Protein AF-A0A7Y2XBK1-F1 (afdb_monomer_lite)

Foldseek 3Di:
DVVLVVVLVVLLVVLLCLLQPVLVVCVVVVPPCSLVRNLLSLLLSLLSSLVSDPQSLVSLVVSLVVSLVSNCVRPVPPDPVSNVLSVCLSNLSSVLCNVPPLDLVSLLVSLLVSLLSVLVSVVVVVCVVCPCNVQVVQQVVQVVVCVVPVVSRPCRHSVNVSVVSSVVSSVSSSVSSNVSSVVVVVVVVVVVVVVVVVVVD

Secondary structure (DSSP, 8-state):
-HHHHHHHHHHHHHHHHIIIIIHHHHHHTT-TTHHHHHHHHHHHHHHHHHHH-SSHHHHHHHHHHHHHHHHHHH-TTS-HHHHHHHHHHHHHHHHHHHHS-S-HHHHHHHHHHHHHHHHHHHHHHHHHHHTHHHHHHHHHHHHHHHHH-GGGTTTS-HHHHHHHHHHHHHHHHHHHHHHHHHHHHHHHHHHHHHHHHHT--

Sequence (201 aa):
MQRNSKIISRLTALWALSEAGLGGIMHALQSPFTGLFVGGFAILLVTLIAYFSDNRWETIIRSLLIVMIIKLAVSPHSPPTAYLAVTFQAIMAGAIYSKLRINMWSTMLLGVVTLVESAIQKLLVLWLIYGNSIWKAIDQFGDYITAKMSFMAGLVSSLVLISVYLWIYAIIGIVLGFLIYDMILYLEYNKGNVQYQIKAI

Structure (mmCIF, N/CA/C/O backbone):
data_AF-A0A7Y2XBK1-F1
#
_entry.id   AF-A0A7Y2XBK1-F1
#
loop_
_atom_site.group_PDB
_atom_site.id
_atom_site.type_symbol
_atom_site.label_atom_id
_atom_site.label_alt_id
_atom_site.label_comp_id
_atom_site.label_asym_id
_atom_site.label_entity_id
_atom_site.label_seq_id
_atom_site.pdbx_PDB_ins_code
_atom_site.Cartn_x
_atom_site.Cartn_y
_atom_site.Cartn_z
_atom_site.occupancy
_atom_site.B_iso_or_equiv
_atom_site.auth_seq_id
_atom_site.auth_comp_id
_atom_site.auth_asym_id
_atom_site.auth_atom_id
_atom_site.pdbx_PDB_model_num
ATOM 1 N N . MET A 1 1 ? -19.624 -1.286 22.087 1.00 56.81 1 MET A N 1
ATOM 2 C CA . MET A 1 1 ? -18.359 -0.514 22.061 1.00 56.81 1 MET A CA 1
ATOM 3 C C . MET A 1 1 ? -17.122 -1.344 22.438 1.00 56.81 1 MET A C 1
ATOM 5 O O . MET A 1 1 ? -16.240 -1.469 21.599 1.00 56.81 1 MET A O 1
ATOM 9 N N . GLN A 1 2 ? -17.043 -1.996 23.612 1.00 62.28 2 GLN A N 1
ATOM 10 C CA . GLN A 1 2 ? -15.823 -2.735 24.026 1.00 62.28 2 GLN A CA 1
ATOM 11 C C . GLN A 1 2 ? -15.403 -3.898 23.096 1.00 62.28 2 GLN A C 1
ATOM 13 O O . GLN A 1 2 ? -14.210 -4.115 22.887 1.00 62.28 2 GLN A O 1
ATOM 18 N N . ARG A 1 3 ? -16.358 -4.634 22.502 1.00 74.19 3 ARG A N 1
ATOM 19 C CA . ARG A 1 3 ? -16.061 -5.753 21.582 1.00 74.19 3 ARG A CA 1
ATOM 20 C C . ARG A 1 3 ? -15.345 -5.291 20.307 1.00 74.19 3 ARG A C 1
ATOM 22 O O . ARG A 1 3 ? -14.356 -5.903 19.923 1.00 74.19 3 ARG A O 1
ATOM 29 N N . ASN A 1 4 ? -15.812 -4.204 19.691 1.00 85.88 4 ASN A N 1
ATOM 30 C CA . ASN A 1 4 ? -15.217 -3.669 18.463 1.00 85.88 4 ASN A CA 1
ATOM 31 C C . ASN A 1 4 ? -13.807 -3.129 18.724 1.00 85.88 4 ASN A C 1
ATOM 33 O O . ASN A 1 4 ? -12.904 -3.416 17.950 1.00 85.88 4 ASN A O 1
ATOM 37 N N . SER A 1 5 ? -13.589 -2.459 19.861 1.00 87.25 5 SER A N 1
ATOM 38 C CA . SER A 1 5 ? -12.257 -1.990 20.269 1.00 87.25 5 SER A CA 1
ATOM 39 C C . SER A 1 5 ? -11.241 -3.138 20.402 1.00 87.25 5 SER A C 1
ATOM 41 O O . SER A 1 5 ? -10.136 -3.057 19.865 1.00 87.25 5 SER A O 1
ATOM 43 N N . LYS A 1 6 ? -11.635 -4.268 21.015 1.00 91.62 6 LYS A N 1
ATOM 44 C CA . LYS A 1 6 ? -10.784 -5.473 21.080 1.00 91.62 6 LYS A CA 1
ATOM 45 C C . LYS A 1 6 ? -10.482 -6.058 19.695 1.00 91.62 6 LYS A C 1
ATOM 47 O O . LYS A 1 6 ? -9.356 -6.489 19.461 1.00 91.62 6 LYS A O 1
ATOM 52 N N . ILE A 1 7 ? -11.465 -6.090 18.791 1.00 93.19 7 ILE A N 1
ATOM 53 C CA . ILE A 1 7 ? -11.275 -6.583 17.415 1.00 93.19 7 ILE A CA 1
ATOM 54 C C . ILE A 1 7 ? -10.300 -5.680 16.659 1.00 93.19 7 ILE A C 1
ATOM 56 O O . ILE A 1 7 ? -9.335 -6.187 16.097 1.00 93.19 7 ILE A O 1
ATOM 60 N N . ILE A 1 8 ? -10.502 -4.360 16.709 1.00 94.88 8 ILE A N 1
ATOM 61 C CA . ILE A 1 8 ? -9.618 -3.374 16.076 1.00 94.88 8 ILE A CA 1
ATOM 62 C C . ILE A 1 8 ? -8.186 -3.562 16.569 1.00 94.88 8 ILE A C 1
ATOM 64 O O . ILE A 1 8 ? -7.297 -3.743 15.753 1.00 94.88 8 ILE A O 1
ATOM 68 N N . SER A 1 9 ? -7.963 -3.630 17.885 1.00 95.00 9 SER A N 1
ATOM 69 C CA . SER A 1 9 ? -6.617 -3.816 18.440 1.00 95.00 9 SER A CA 1
ATOM 70 C C . SER A 1 9 ? -5.938 -5.104 17.950 1.00 95.00 9 SER A C 1
ATOM 72 O O . SER A 1 9 ? -4.750 -5.080 17.631 1.00 95.00 9 SER A O 1
ATOM 74 N N . ARG A 1 10 ? -6.680 -6.214 17.833 1.00 96.25 10 ARG A N 1
ATOM 75 C CA . ARG A 1 10 ? -6.154 -7.475 17.282 1.00 96.25 10 ARG A CA 1
ATOM 76 C C . ARG A 1 10 ? -5.822 -7.360 15.797 1.00 96.25 10 ARG A C 1
ATOM 78 O O . ARG A 1 10 ? -4.786 -7.861 15.379 1.00 96.25 10 ARG A O 1
ATOM 85 N N . LEU A 1 11 ? -6.667 -6.691 15.015 1.00 96.94 11 LEU A N 1
ATOM 86 C CA . LEU A 1 11 ? -6.411 -6.443 13.595 1.00 96.94 11 LEU A CA 1
ATOM 87 C C . LEU A 1 11 ? -5.201 -5.523 13.393 1.00 96.94 11 LEU A C 1
ATOM 89 O O . LEU A 1 11 ? -4.366 -5.811 12.546 1.00 96.94 11 LEU A O 1
ATOM 93 N N . THR A 1 12 ? -5.052 -4.474 14.206 1.00 97.06 12 THR A N 1
ATOM 94 C CA . THR A 1 12 ? -3.866 -3.607 14.207 1.00 97.06 12 THR A CA 1
ATOM 95 C C . THR A 1 12 ? -2.602 -4.400 14.536 1.00 97.06 12 THR A C 1
ATOM 97 O O . THR A 1 12 ? -1.586 -4.227 13.872 1.00 97.06 12 THR A O 1
ATOM 100 N N . ALA A 1 13 ? -2.653 -5.297 15.527 1.00 95.94 13 ALA A N 1
ATOM 101 C CA . ALA A 1 13 ? -1.518 -6.151 15.871 1.00 95.94 13 ALA A CA 1
ATOM 102 C C . ALA A 1 13 ? -1.171 -7.136 14.742 1.00 95.94 13 ALA A C 1
ATOM 104 O O . ALA A 1 13 ? 0.002 -7.309 14.424 1.00 95.94 13 ALA A O 1
ATOM 105 N N . LEU A 1 14 ? -2.179 -7.739 14.100 1.00 96.31 14 LEU A N 1
ATOM 106 C CA . LEU A 1 14 ? -1.982 -8.592 12.925 1.00 96.31 14 LEU A CA 1
ATOM 107 C C . LEU A 1 14 ? -1.382 -7.813 11.754 1.00 96.31 14 LEU A C 1
ATOM 109 O O . LEU A 1 14 ? -0.518 -8.341 11.062 1.00 96.31 14 LEU A O 1
ATOM 113 N N . TRP A 1 15 ? -1.791 -6.559 11.564 1.00 96.88 15 TRP A N 1
ATOM 114 C CA . TRP A 1 15 ? -1.243 -5.700 10.517 1.00 96.88 15 TRP A CA 1
ATOM 115 C C . TRP A 1 15 ? 0.205 -5.317 10.804 1.00 96.88 15 TRP A C 1
ATOM 117 O O . TRP A 1 15 ? 1.062 -5.419 9.932 1.00 96.88 15 TRP A O 1
ATOM 127 N N . ALA A 1 16 ? 0.521 -4.979 12.050 1.00 95.06 16 ALA A N 1
ATOM 128 C CA . ALA A 1 16 ? 1.897 -4.749 12.462 1.00 95.06 16 ALA A CA 1
ATOM 129 C C . ALA A 1 16 ? 2.775 -5.996 12.262 1.00 95.06 16 ALA A C 1
ATOM 131 O O . ALA A 1 16 ? 3.896 -5.894 11.763 1.00 95.06 16 ALA A O 1
ATOM 132 N N . LEU A 1 17 ? 2.248 -7.179 12.590 1.00 93.56 17 LEU A N 1
ATOM 133 C CA . LEU A 1 17 ? 2.933 -8.451 12.377 1.00 93.56 17 LEU A CA 1
ATOM 134 C C . LEU A 1 17 ? 3.118 -8.767 10.887 1.00 93.56 17 LEU A C 1
ATOM 136 O O . LEU A 1 17 ? 4.188 -9.237 10.510 1.00 93.56 17 LEU A O 1
ATOM 140 N N . SER A 1 18 ? 2.130 -8.506 10.026 1.00 92.44 18 SER A N 1
ATOM 141 C CA . SER A 1 18 ? 2.299 -8.695 8.580 1.00 92.44 18 SER A CA 1
ATOM 142 C C . SER A 1 18 ? 3.343 -7.729 8.018 1.00 92.44 18 SER A C 1
ATOM 144 O O . SER A 1 18 ? 4.190 -8.123 7.223 1.00 92.44 18 SER A O 1
ATOM 146 N N . GLU A 1 19 ? 3.348 -6.481 8.477 1.00 91.69 19 GLU A N 1
ATOM 147 C CA . GLU A 1 19 ? 4.278 -5.463 7.990 1.00 91.69 19 GLU A CA 1
ATOM 148 C C . GLU A 1 19 ? 5.726 -5.670 8.428 1.00 91.69 19 GLU A C 1
ATOM 150 O O . GLU A 1 19 ? 6.643 -5.405 7.647 1.00 91.69 19 GLU A O 1
ATOM 155 N N . ALA A 1 20 ? 5.940 -6.105 9.668 1.00 89.12 20 ALA A N 1
ATOM 156 C CA . ALA A 1 20 ? 7.274 -6.345 10.209 1.00 89.12 20 ALA A CA 1
ATOM 157 C C . ALA A 1 20 ? 7.756 -7.777 9.922 1.00 89.12 20 ALA A C 1
ATOM 159 O O . ALA A 1 20 ? 8.887 -7.984 9.492 1.00 89.12 20 ALA A O 1
ATOM 160 N N . GLY A 1 21 ? 6.884 -8.767 10.121 1.00 85.56 21 GLY A N 1
ATOM 161 C CA . GLY A 1 21 ? 7.185 -10.190 9.973 1.00 85.56 21 GLY A CA 1
ATOM 162 C C . GLY A 1 21 ? 7.189 -10.646 8.518 1.00 85.56 21 GLY A C 1
ATOM 163 O O . GLY A 1 21 ? 8.243 -11.017 8.005 1.00 85.56 21 GLY A O 1
ATOM 164 N N . LEU A 1 22 ? 6.039 -10.600 7.828 1.00 83.50 22 LEU A N 1
ATOM 165 C CA . LEU A 1 22 ? 5.979 -11.021 6.416 1.00 83.50 22 LEU A CA 1
ATOM 166 C C . LEU A 1 22 ? 6.861 -10.123 5.546 1.00 83.50 22 LEU A C 1
ATOM 168 O O . LEU A 1 22 ? 7.582 -10.632 4.694 1.00 83.50 22 LEU A O 1
ATOM 172 N N . GLY A 1 23 ? 6.868 -8.812 5.802 1.00 80.81 23 GLY A N 1
ATOM 173 C CA . GLY A 1 23 ? 7.781 -7.879 5.139 1.00 80.81 23 GLY A CA 1
ATOM 174 C C . GLY A 1 23 ? 9.255 -8.252 5.322 1.00 80.81 23 GLY A C 1
ATOM 175 O O . GLY A 1 23 ? 9.988 -8.330 4.336 1.00 80.81 23 GLY A O 1
ATOM 176 N N . GLY A 1 24 ? 9.675 -8.553 6.555 1.00 79.25 24 GLY A N 1
ATOM 177 C CA . GLY A 1 24 ? 11.043 -8.975 6.860 1.00 79.25 24 GLY A CA 1
ATOM 178 C C . GLY A 1 24 ? 11.430 -10.301 6.202 1.00 79.25 24 GLY A C 1
ATOM 179 O O . GLY A 1 24 ? 12.498 -10.394 5.601 1.00 79.25 24 GLY A O 1
ATOM 180 N N . ILE A 1 25 ? 10.548 -11.307 6.241 1.00 83.75 25 ILE A N 1
ATOM 181 C CA . ILE A 1 25 ? 10.779 -12.612 5.597 1.00 83.75 25 ILE A CA 1
ATOM 182 C C . ILE A 1 25 ? 10.909 -12.446 4.084 1.00 83.75 25 ILE A C 1
ATOM 184 O O . ILE A 1 25 ? 11.839 -12.965 3.475 1.00 83.75 25 ILE A O 1
ATOM 188 N N . MET A 1 26 ? 10.000 -11.695 3.466 1.00 82.00 26 MET A N 1
ATOM 189 C CA . MET A 1 26 ? 10.001 -11.491 2.021 1.00 82.00 26 MET A CA 1
ATOM 190 C C . MET A 1 26 ? 11.229 -10.701 1.550 1.00 82.00 26 MET A C 1
ATOM 192 O O . MET A 1 26 ? 11.782 -11.006 0.492 1.00 82.00 26 MET A O 1
ATOM 196 N N . HIS A 1 27 ? 11.697 -9.750 2.364 1.00 76.38 27 HIS A N 1
ATOM 197 C CA . HIS A 1 27 ? 12.957 -9.048 2.136 1.00 76.38 27 HIS A CA 1
ATOM 198 C C . HIS A 1 27 ? 14.168 -9.983 2.275 1.00 76.38 27 HIS A C 1
ATOM 200 O O . HIS A 1 27 ? 15.058 -9.958 1.429 1.00 76.38 27 HIS A O 1
ATOM 206 N N . ALA A 1 28 ? 14.187 -10.852 3.291 1.00 80.19 28 ALA A N 1
ATOM 207 C CA . ALA A 1 28 ? 15.246 -11.845 3.477 1.00 80.19 28 ALA A CA 1
ATOM 208 C C . ALA A 1 28 ? 15.308 -12.862 2.322 1.00 80.19 28 ALA A C 1
ATOM 210 O O . ALA A 1 28 ? 16.393 -13.236 1.889 1.00 80.19 28 ALA A O 1
ATOM 211 N N . LEU A 1 29 ? 14.151 -13.258 1.782 1.00 83.44 29 LEU A N 1
ATOM 212 C CA . LEU A 1 29 ? 14.037 -14.137 0.613 1.00 83.44 29 LEU A CA 1
ATOM 213 C C . LEU A 1 29 ? 14.261 -13.415 -0.727 1.00 83.44 29 LEU A C 1
ATOM 215 O O . LEU A 1 29 ? 14.185 -14.056 -1.772 1.00 83.44 29 LEU A O 1
ATOM 219 N N . GLN A 1 30 ? 14.493 -12.096 -0.714 1.00 78.56 30 GLN A N 1
ATOM 220 C CA . GLN A 1 30 ? 14.644 -11.252 -1.908 1.00 78.56 30 GLN A CA 1
ATOM 221 C C . GLN A 1 30 ? 13.500 -11.434 -2.922 1.00 78.56 30 GLN A C 1
ATOM 223 O O . GLN A 1 30 ? 13.692 -11.380 -4.137 1.00 78.56 30 GLN A O 1
ATOM 228 N N . SER A 1 31 ? 12.281 -11.667 -2.425 1.00 78.94 31 SER A N 1
ATOM 229 C CA . SER A 1 31 ? 11.163 -12.017 -3.294 1.00 78.94 31 SER A CA 1
ATOM 230 C C . SER A 1 31 ? 10.661 -10.793 -4.071 1.00 78.94 31 SER A C 1
ATOM 232 O O . SER A 1 31 ? 10.264 -9.786 -3.464 1.00 78.94 31 SER A O 1
ATOM 234 N N . PRO A 1 32 ? 10.553 -10.870 -5.411 1.00 71.69 32 PRO A N 1
ATOM 235 C CA . PRO A 1 32 ? 10.042 -9.765 -6.221 1.00 71.69 32 PRO A CA 1
ATOM 236 C C . PRO A 1 32 ? 8.560 -9.469 -5.934 1.00 71.69 32 PRO A C 1
ATOM 238 O O . PRO A 1 32 ? 8.072 -8.378 -6.237 1.00 71.69 32 PRO A O 1
ATOM 241 N N . PHE A 1 33 ? 7.840 -10.388 -5.284 1.00 77.62 33 PHE A N 1
ATOM 242 C CA . PHE A 1 33 ? 6.412 -10.265 -4.981 1.00 77.62 33 PHE A CA 1
ATOM 243 C C . PHE A 1 33 ? 6.111 -9.653 -3.607 1.00 77.62 33 PHE A C 1
ATOM 245 O O . PHE A 1 33 ? 4.946 -9.554 -3.233 1.00 77.62 33 PHE A O 1
ATOM 252 N N . THR A 1 34 ? 7.129 -9.185 -2.874 1.00 82.69 34 THR A N 1
ATOM 253 C CA . THR A 1 34 ? 6.982 -8.626 -1.515 1.00 82.69 34 THR A CA 1
ATOM 254 C C . THR A 1 34 ? 5.857 -7.593 -1.408 1.00 82.69 34 THR A C 1
ATOM 256 O O . THR A 1 34 ? 4.973 -7.732 -0.569 1.00 82.69 34 THR A O 1
ATOM 259 N N . GLY A 1 35 ? 5.835 -6.599 -2.304 1.00 79.38 35 GLY A N 1
ATOM 260 C CA . GLY A 1 35 ? 4.811 -5.547 -2.292 1.00 79.38 35 GLY A CA 1
ATOM 261 C C . GLY A 1 35 ? 3.385 -6.052 -2.539 1.00 79.38 35 GLY A C 1
ATOM 262 O O . GLY A 1 35 ? 2.439 -5.482 -2.009 1.00 79.38 35 GLY A O 1
ATOM 263 N N . LEU A 1 36 ? 3.226 -7.152 -3.282 1.00 87.00 36 LEU A N 1
ATOM 264 C CA . LEU A 1 36 ? 1.917 -7.731 -3.586 1.00 87.00 36 LEU A CA 1
ATOM 265 C C . LEU A 1 36 ? 1.349 -8.461 -2.365 1.00 87.00 36 LEU A C 1
ATOM 267 O O . LEU A 1 36 ? 0.199 -8.2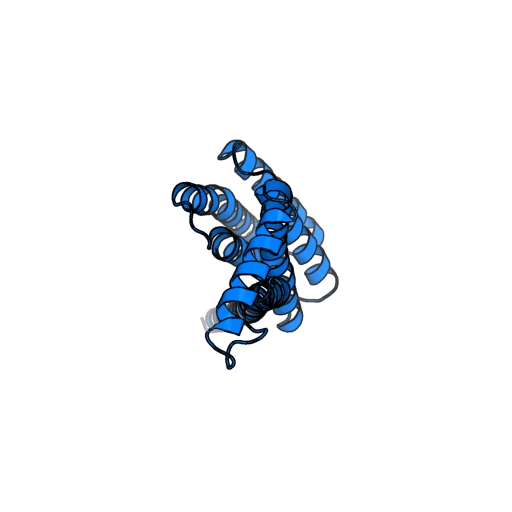41 -2.002 1.00 87.00 36 LEU A O 1
ATOM 271 N N . PHE A 1 37 ? 2.170 -9.268 -1.689 1.00 88.50 37 PHE A N 1
ATOM 272 C CA . PHE A 1 37 ? 1.747 -9.969 -0.476 1.00 88.50 37 PHE A CA 1
ATOM 273 C C . PHE A 1 37 ? 1.540 -9.006 0.691 1.00 88.50 37 PHE A C 1
ATOM 275 O O . PHE A 1 37 ? 0.455 -8.964 1.263 1.00 88.50 37 PHE A O 1
ATOM 282 N N . VAL A 1 38 ? 2.557 -8.209 1.024 1.00 90.00 38 VAL A N 1
ATOM 283 C CA . VAL A 1 38 ? 2.502 -7.293 2.172 1.00 90.00 38 VAL A CA 1
ATOM 284 C C . VAL A 1 38 ? 1.405 -6.247 1.960 1.00 90.00 38 VAL A C 1
ATOM 286 O O . VAL A 1 38 ? 0.553 -6.074 2.827 1.00 90.00 38 VAL A O 1
ATOM 289 N N . GLY A 1 39 ? 1.338 -5.649 0.764 1.00 90.50 39 GLY A N 1
ATOM 290 C CA . GLY A 1 39 ? 0.275 -4.709 0.414 1.00 90.50 39 GLY A CA 1
ATOM 291 C C . GLY A 1 39 ? -1.112 -5.348 0.381 1.00 90.50 39 GLY A C 1
ATOM 292 O O . GLY A 1 39 ? -2.055 -4.768 0.908 1.00 90.50 39 GLY A O 1
ATOM 293 N N . GLY A 1 40 ? -1.245 -6.568 -0.147 1.00 93.12 40 GLY A N 1
ATOM 294 C CA . GLY A 1 40 ? -2.497 -7.330 -0.126 1.00 93.12 40 GLY A CA 1
ATOM 295 C C . GLY A 1 40 ? -3.048 -7.531 1.288 1.00 93.12 40 GLY A C 1
ATOM 296 O O . GLY A 1 40 ? -4.212 -7.223 1.558 1.00 93.12 40 GLY A O 1
ATOM 297 N N . PHE A 1 41 ? -2.195 -7.985 2.213 1.00 94.12 41 PHE A N 1
ATOM 298 C CA . PHE A 1 41 ? -2.563 -8.137 3.623 1.00 94.12 41 PHE A CA 1
ATOM 299 C C . PHE A 1 41 ? -2.899 -6.796 4.282 1.00 94.12 41 PHE A C 1
ATOM 301 O O . PHE A 1 41 ? -3.868 -6.724 5.041 1.00 94.12 41 PHE A O 1
ATOM 308 N N . ALA A 1 42 ? -2.157 -5.732 3.970 1.00 95.19 42 ALA A N 1
ATOM 309 C CA . ALA A 1 42 ? -2.441 -4.398 4.485 1.00 95.19 42 ALA A CA 1
ATOM 310 C C . ALA A 1 42 ? -3.832 -3.905 4.057 1.00 95.19 42 ALA A C 1
ATOM 312 O O . ALA A 1 42 ? -4.609 -3.468 4.906 1.00 95.19 42 ALA A O 1
ATOM 313 N N . ILE A 1 43 ? -4.198 -4.043 2.776 1.00 96.50 43 ILE A N 1
ATOM 314 C CA . ILE A 1 43 ? -5.525 -3.645 2.272 1.00 96.50 43 ILE A CA 1
ATOM 315 C C . ILE A 1 43 ? -6.625 -4.407 3.022 1.00 96.50 43 ILE A C 1
ATOM 317 O O . ILE A 1 43 ? -7.577 -3.789 3.505 1.00 96.50 43 ILE A O 1
ATOM 321 N N . LEU A 1 44 ? -6.487 -5.729 3.175 1.00 97.12 44 LEU A N 1
ATOM 322 C CA . LEU A 1 44 ? -7.453 -6.562 3.899 1.00 97.12 44 LEU A CA 1
ATOM 323 C C . LEU A 1 44 ? -7.628 -6.087 5.349 1.00 97.12 44 LEU A C 1
ATOM 325 O O . LEU A 1 44 ? -8.750 -5.850 5.803 1.00 97.12 44 LEU A O 1
ATOM 329 N N . LEU A 1 45 ? -6.524 -5.933 6.080 1.00 97.50 45 LEU A N 1
ATOM 330 C CA . LEU A 1 45 ? -6.553 -5.610 7.505 1.00 97.50 45 LEU A CA 1
ATOM 331 C C . LEU A 1 45 ? -7.058 -4.191 7.758 1.00 97.50 45 LEU A C 1
ATOM 333 O O . LEU A 1 45 ? -7.885 -3.993 8.648 1.00 97.50 45 LEU A O 1
ATOM 337 N N . VAL A 1 46 ? -6.644 -3.216 6.948 1.00 97.19 46 VAL A N 1
ATOM 338 C CA . VAL A 1 46 ? -7.128 -1.836 7.068 1.00 97.19 46 VAL A CA 1
ATOM 339 C C . VAL A 1 46 ? -8.615 -1.742 6.710 1.00 97.19 46 VAL A C 1
ATOM 341 O O . VAL A 1 46 ? -9.357 -1.026 7.384 1.00 97.19 46 VAL A O 1
ATOM 344 N N . THR A 1 47 ? -9.090 -2.518 5.731 1.00 97.31 47 THR A N 1
ATOM 345 C CA . THR A 1 47 ? -10.527 -2.605 5.408 1.00 97.31 47 THR A CA 1
ATOM 346 C C . THR A 1 47 ? -11.328 -3.190 6.570 1.00 97.31 47 THR A C 1
ATOM 348 O O . THR A 1 47 ? -12.375 -2.653 6.933 1.00 97.31 47 THR A O 1
ATOM 351 N N . LEU A 1 48 ? -10.828 -4.250 7.214 1.00 96.38 48 LEU A N 1
ATOM 352 C CA . LEU A 1 48 ? -11.469 -4.832 8.396 1.00 96.38 48 LEU A CA 1
ATOM 353 C C . LEU A 1 48 ? -11.470 -3.860 9.585 1.00 96.38 48 LEU A C 1
ATOM 355 O O . LEU A 1 48 ? -12.483 -3.737 10.274 1.00 96.38 48 LEU A O 1
ATOM 359 N N . ILE A 1 49 ? -10.376 -3.126 9.808 1.00 96.38 49 ILE A N 1
ATOM 360 C CA . ILE A 1 49 ? -10.312 -2.068 10.827 1.00 96.38 49 ILE A CA 1
ATOM 361 C C . ILE A 1 49 ? -11.375 -1.003 10.541 1.00 96.38 49 ILE A C 1
ATOM 363 O O . ILE A 1 49 ? -12.143 -0.656 11.439 1.00 96.38 49 ILE A O 1
ATOM 367 N N . ALA A 1 50 ? -11.478 -0.538 9.291 1.00 95.94 50 ALA A N 1
ATOM 368 C CA . ALA A 1 50 ? -12.495 0.424 8.874 1.00 95.94 50 ALA A CA 1
ATOM 369 C C . ALA A 1 50 ? -13.919 -0.110 9.101 1.00 95.94 50 ALA A C 1
ATOM 371 O O . ALA A 1 50 ? -14.789 0.625 9.568 1.00 95.94 50 ALA A O 1
ATOM 372 N N . TYR A 1 51 ? -14.154 -1.392 8.815 1.00 94.81 51 TYR A N 1
ATOM 373 C CA . TYR A 1 51 ? -15.455 -2.041 8.963 1.00 94.81 51 TYR A CA 1
ATOM 374 C C . TYR A 1 51 ? -15.931 -2.129 10.421 1.00 94.81 51 TYR A C 1
ATOM 376 O O . TYR A 1 51 ? -17.119 -1.957 10.689 1.00 94.81 51 TYR A O 1
ATOM 384 N N . PHE A 1 52 ? -15.029 -2.364 11.378 1.00 93.25 52 PHE A N 1
ATOM 385 C CA . PHE A 1 52 ? -15.380 -2.418 12.805 1.00 93.25 52 PHE A CA 1
ATOM 386 C C . PHE A 1 52 ? -15.330 -1.059 13.520 1.00 93.25 52 PHE A C 1
ATOM 388 O O . PHE A 1 52 ? -15.656 -0.994 14.709 1.00 93.25 52 PHE A O 1
ATOM 395 N N . SER A 1 53 ? -14.922 0.005 12.827 1.00 92.31 53 SER A N 1
ATOM 396 C CA . SER A 1 53 ? -14.751 1.343 13.399 1.00 92.31 53 SER A CA 1
ATOM 397 C C . SER A 1 53 ? -15.994 2.224 13.278 1.00 92.31 53 SER A C 1
ATOM 399 O O . SER A 1 53 ? -16.681 2.206 12.258 1.00 92.31 53 SER A O 1
ATOM 401 N N . ASP A 1 54 ? -16.229 3.050 14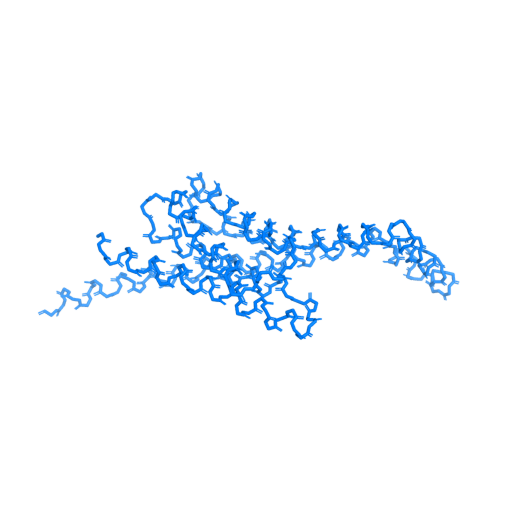.300 1.00 87.50 54 ASP A N 1
ATOM 402 C CA . ASP A 1 54 ? -17.253 4.101 14.256 1.00 87.50 54 ASP A CA 1
ATOM 403 C C . ASP A 1 54 ? -16.738 5.310 13.446 1.00 87.50 54 ASP A C 1
ATOM 405 O O . ASP A 1 54 ? -17.371 5.745 12.484 1.00 87.50 54 ASP A O 1
ATOM 409 N N . ASN A 1 55 ? -15.532 5.801 13.773 1.00 92.56 55 ASN A N 1
ATOM 410 C CA . ASN A 1 55 ? -14.806 6.814 13.000 1.00 92.56 55 ASN A CA 1
ATOM 411 C C . ASN A 1 55 ? -13.630 6.175 12.246 1.00 92.56 55 ASN A C 1
ATOM 413 O O . ASN A 1 55 ? -12.576 5.891 12.825 1.00 92.56 55 ASN A O 1
ATOM 417 N N . ARG A 1 56 ? -13.813 5.958 10.939 1.00 93.44 56 ARG A N 1
ATOM 418 C CA . ARG A 1 56 ? -12.858 5.238 10.078 1.00 93.44 56 ARG A CA 1
ATOM 419 C C . ARG A 1 56 ? -11.512 5.936 9.970 1.00 93.44 56 ARG A C 1
ATOM 421 O O . ARG A 1 56 ? -10.484 5.281 10.104 1.00 93.44 56 ARG A O 1
ATOM 428 N N . TRP A 1 57 ? -11.516 7.251 9.758 1.00 95.19 57 TRP A N 1
ATOM 429 C CA . TRP A 1 57 ? -10.285 8.021 9.590 1.00 95.19 57 TRP A CA 1
ATOM 430 C C . TRP A 1 57 ? -9.422 7.946 10.849 1.00 95.19 57 TRP A C 1
ATOM 432 O O . TRP A 1 57 ? -8.286 7.482 10.802 1.00 95.19 57 TRP A O 1
ATOM 442 N N . GLU A 1 58 ? -9.991 8.328 11.991 1.00 95.06 58 GLU A N 1
ATOM 443 C CA . GLU A 1 58 ? -9.276 8.352 13.267 1.00 95.06 58 GLU A CA 1
ATOM 444 C C . GLU A 1 58 ? -8.752 6.962 13.653 1.00 95.06 58 GLU A C 1
ATOM 446 O O . GLU A 1 58 ? -7.593 6.809 14.040 1.00 95.06 58 GLU A O 1
ATOM 451 N N . THR A 1 59 ? -9.579 5.926 13.482 1.00 96.38 59 THR A N 1
ATOM 452 C CA . THR A 1 59 ? -9.216 4.553 13.853 1.00 96.38 59 THR A CA 1
ATOM 453 C C . THR A 1 59 ? -8.100 3.991 12.970 1.00 96.38 59 THR A C 1
ATOM 455 O O . THR A 1 59 ? -7.186 3.334 13.481 1.00 96.38 59 THR A O 1
ATOM 458 N N . ILE A 1 60 ? -8.142 4.253 11.658 1.00 97.19 60 ILE A N 1
ATOM 459 C CA . ILE A 1 60 ? -7.093 3.819 10.727 1.00 97.19 60 ILE A CA 1
ATOM 460 C C . ILE A 1 60 ? -5.782 4.545 11.031 1.00 97.19 60 ILE A C 1
ATOM 462 O O . ILE A 1 60 ? -4.754 3.885 11.154 1.00 97.19 60 ILE A O 1
ATOM 466 N N . ILE A 1 61 ? -5.805 5.867 11.227 1.00 97.25 61 ILE A N 1
ATOM 467 C CA . ILE A 1 61 ? -4.594 6.642 11.541 1.00 97.25 61 ILE A CA 1
ATOM 468 C C . ILE A 1 61 ? -3.991 6.209 12.880 1.00 97.25 61 ILE A C 1
ATOM 470 O O . ILE A 1 61 ? -2.782 6.005 12.978 1.00 97.25 61 ILE A O 1
ATOM 474 N N . ARG A 1 62 ? -4.816 5.971 13.905 1.00 96.94 62 ARG A N 1
ATOM 475 C CA . ARG A 1 62 ? -4.334 5.433 15.183 1.00 96.94 62 ARG A CA 1
ATOM 476 C C . ARG A 1 62 ? -3.696 4.052 15.017 1.00 96.94 62 ARG A C 1
ATOM 478 O O . ARG A 1 62 ? -2.666 3.778 15.628 1.00 96.94 62 ARG A O 1
ATOM 485 N N . SER A 1 63 ? -4.290 3.196 14.187 1.00 97.69 63 SER A N 1
ATOM 486 C CA . SER A 1 63 ? -3.736 1.875 13.876 1.00 97.69 63 SER A CA 1
ATOM 487 C C . SER A 1 63 ? -2.414 1.979 13.121 1.00 97.69 63 SER A C 1
ATOM 489 O O . SER A 1 63 ? -1.465 1.285 13.475 1.00 97.69 63 SER A O 1
ATOM 491 N N . LEU A 1 64 ? -2.327 2.886 12.143 1.00 97.81 64 LEU A N 1
ATOM 492 C CA . LEU A 1 64 ? -1.108 3.175 11.393 1.00 97.81 64 LEU A CA 1
ATOM 493 C C . LEU A 1 64 ? 0.031 3.582 12.328 1.00 97.81 64 LEU A C 1
ATOM 495 O O . LEU A 1 64 ? 1.126 3.049 12.199 1.00 97.81 64 LEU A O 1
ATOM 499 N N . LEU A 1 65 ? -0.213 4.484 13.283 1.00 97.00 65 LEU A N 1
ATOM 500 C CA . LEU A 1 65 ? 0.820 4.911 14.232 1.00 97.00 65 LEU A CA 1
ATOM 501 C C . LEU A 1 65 ? 1.389 3.726 15.021 1.00 97.00 65 LEU A C 1
ATOM 503 O O . LEU A 1 65 ? 2.604 3.591 15.137 1.00 97.00 65 LEU A O 1
ATOM 507 N N . ILE A 1 66 ? 0.521 2.837 15.511 1.00 96.75 66 ILE A N 1
ATOM 508 C CA . ILE A 1 66 ? 0.946 1.627 16.230 1.00 96.75 66 ILE A CA 1
ATOM 509 C C . ILE A 1 66 ? 1.758 0.710 15.306 1.00 96.75 66 ILE A C 1
ATOM 511 O O . ILE A 1 66 ? 2.833 0.250 15.688 1.00 96.75 66 ILE A O 1
ATOM 515 N N . VAL A 1 67 ? 1.276 0.472 14.085 1.00 96.62 67 VAL A N 1
ATOM 516 C CA . VAL A 1 67 ? 1.958 -0.365 13.084 1.00 96.62 67 VAL A CA 1
ATOM 517 C C . VAL A 1 67 ? 3.333 0.196 12.736 1.00 96.62 67 VAL A C 1
ATOM 519 O O . VAL A 1 67 ? 4.300 -0.558 12.700 1.00 96.62 67 VAL A O 1
ATOM 522 N N . MET A 1 68 ? 3.451 1.510 12.557 1.00 95.44 68 MET A N 1
ATOM 523 C CA . MET A 1 68 ? 4.714 2.189 12.267 1.00 95.44 68 MET A CA 1
ATOM 524 C C . MET A 1 68 ? 5.703 2.082 13.428 1.00 95.44 68 MET A C 1
ATOM 526 O O . MET A 1 68 ? 6.868 1.767 13.196 1.00 95.44 68 MET A O 1
ATOM 530 N N . ILE A 1 69 ? 5.246 2.276 14.670 1.00 94.81 69 ILE A N 1
ATOM 531 C CA . ILE A 1 69 ? 6.084 2.103 15.868 1.00 94.81 69 ILE A CA 1
ATOM 532 C C . ILE A 1 69 ? 6.617 0.670 15.939 1.00 94.81 69 ILE A C 1
ATOM 534 O O . ILE A 1 69 ? 7.813 0.469 16.136 1.00 94.81 69 ILE A O 1
ATOM 538 N N . ILE A 1 70 ? 5.756 -0.330 15.734 1.00 93.50 70 ILE A N 1
ATOM 539 C CA . ILE A 1 70 ? 6.168 -1.739 15.765 1.00 93.50 70 ILE A CA 1
ATOM 540 C C . ILE A 1 70 ? 7.124 -2.052 14.609 1.00 93.50 70 ILE A C 1
ATOM 542 O O . ILE A 1 70 ? 8.144 -2.698 14.828 1.00 93.50 70 ILE A O 1
ATOM 546 N N . LYS A 1 71 ? 6.846 -1.571 13.392 1.00 91.19 71 LYS A N 1
ATOM 547 C CA . LYS A 1 71 ? 7.705 -1.788 12.217 1.00 91.19 71 LYS A CA 1
ATOM 548 C C . LYS A 1 71 ? 9.102 -1.204 12.433 1.00 91.19 71 LYS A C 1
ATOM 550 O O . LYS A 1 71 ? 10.085 -1.886 12.143 1.00 91.19 71 LYS A O 1
ATOM 555 N N . LEU A 1 72 ? 9.184 -0.001 13.007 1.00 90.50 72 LEU A N 1
ATOM 556 C CA . LEU A 1 72 ? 10.446 0.634 13.399 1.00 90.50 72 LEU A CA 1
ATOM 557 C C . LEU A 1 72 ? 11.170 -0.152 14.498 1.00 90.50 72 LEU A C 1
ATOM 559 O O . LEU A 1 72 ? 12.377 -0.342 14.404 1.00 90.50 72 LEU A O 1
ATOM 563 N N . ALA A 1 73 ? 10.451 -0.627 15.517 1.00 90.88 73 ALA A N 1
ATOM 564 C CA . ALA A 1 73 ? 11.046 -1.360 16.633 1.00 90.88 73 ALA A CA 1
ATOM 565 C C . ALA A 1 73 ? 11.573 -2.747 16.224 1.00 90.88 73 ALA A C 1
ATOM 567 O O . ALA A 1 73 ? 12.628 -3.168 16.686 1.00 90.88 73 ALA A O 1
ATOM 568 N N . VAL A 1 74 ? 10.841 -3.457 15.363 1.00 88.56 74 VAL A N 1
ATOM 569 C CA . VAL A 1 74 ? 11.163 -4.834 14.954 1.00 88.56 74 VAL A CA 1
ATOM 570 C C . VAL A 1 74 ? 12.120 -4.869 13.762 1.00 88.56 74 VAL A C 1
ATOM 572 O O . VAL A 1 74 ? 12.929 -5.785 13.648 1.00 88.56 74 VAL A O 1
ATOM 575 N N . SER A 1 75 ? 12.043 -3.888 12.860 1.00 82.19 75 SER A N 1
ATOM 576 C CA . SER A 1 75 ? 12.786 -3.893 11.593 1.00 82.19 75 SER A CA 1
ATOM 577 C C . SER A 1 75 ? 13.289 -2.496 11.191 1.00 82.19 75 SER A C 1
ATOM 579 O O . SER A 1 75 ? 12.952 -2.005 10.108 1.00 82.19 75 SER A O 1
ATOM 581 N N . PRO A 1 76 ? 14.130 -1.844 12.018 1.00 81.19 76 PRO A N 1
ATOM 582 C CA . PRO A 1 76 ? 14.590 -0.472 11.776 1.00 81.19 76 PRO A CA 1
ATOM 583 C C . PRO A 1 76 ? 15.351 -0.321 10.451 1.00 81.19 76 PRO A C 1
ATOM 585 O O . PRO A 1 76 ? 15.310 0.737 9.833 1.00 81.19 76 PRO A O 1
ATOM 588 N N . HIS A 1 77 ? 15.987 -1.394 9.977 1.00 81.12 77 HIS A N 1
ATOM 589 C CA . HIS A 1 77 ? 16.734 -1.431 8.717 1.00 81.12 77 HIS A CA 1
ATOM 590 C C . HIS A 1 77 ? 15.859 -1.614 7.466 1.00 81.12 77 HIS A C 1
ATOM 592 O O . HIS A 1 77 ? 16.394 -1.744 6.366 1.00 81.12 77 HIS A O 1
ATOM 598 N N . SER A 1 78 ? 14.528 -1.654 7.609 1.00 81.12 78 SER A N 1
ATOM 599 C CA . SER A 1 78 ? 13.620 -1.737 6.463 1.00 81.12 78 SER A CA 1
ATOM 600 C C . SER A 1 78 ? 13.822 -0.551 5.508 1.00 81.12 78 SER A C 1
ATOM 602 O O . SER A 1 78 ? 14.038 0.572 5.971 1.00 81.12 78 SER A O 1
ATOM 604 N N . PRO A 1 79 ? 13.700 -0.754 4.182 1.00 83.38 79 PRO A N 1
ATOM 605 C CA . PRO A 1 79 ? 13.838 0.325 3.212 1.00 83.38 79 PRO A CA 1
ATOM 606 C C . PRO A 1 79 ? 12.883 1.494 3.511 1.00 83.38 79 PRO A C 1
ATOM 608 O O . PRO A 1 79 ? 11.714 1.249 3.828 1.00 83.38 79 PRO A O 1
ATOM 611 N N . PRO A 1 80 ? 13.307 2.761 3.339 1.00 86.50 80 PRO A N 1
ATOM 612 C CA . PRO A 1 80 ? 12.436 3.923 3.538 1.00 86.50 80 PRO A CA 1
ATOM 613 C C . PRO A 1 80 ? 11.138 3.865 2.719 1.00 86.50 80 PRO A C 1
ATOM 615 O O . PRO A 1 80 ? 10.075 4.259 3.195 1.00 86.50 80 PRO A O 1
ATOM 618 N N . THR A 1 81 ? 11.199 3.301 1.511 1.00 88.44 81 THR A N 1
ATOM 619 C CA . THR A 1 81 ? 10.034 3.093 0.638 1.00 88.44 81 THR A CA 1
ATOM 620 C C . THR A 1 81 ? 8.976 2.187 1.266 1.00 88.44 81 THR A C 1
ATOM 622 O O . THR A 1 81 ? 7.787 2.419 1.070 1.00 88.44 81 THR A O 1
ATOM 625 N N . ALA A 1 82 ? 9.370 1.219 2.102 1.00 87.50 82 ALA A N 1
ATOM 626 C CA . ALA A 1 82 ? 8.429 0.351 2.802 1.00 87.50 82 ALA A CA 1
ATOM 627 C C . ALA A 1 82 ? 7.595 1.127 3.834 1.00 87.50 82 ALA A C 1
ATOM 629 O O . ALA A 1 82 ? 6.404 0.875 3.974 1.00 87.50 82 ALA A O 1
ATOM 630 N N . TYR A 1 83 ? 8.188 2.097 4.533 1.00 91.44 83 TYR A N 1
ATOM 631 C CA . TYR A 1 83 ? 7.457 2.964 5.465 1.00 91.44 83 TYR A CA 1
ATOM 632 C C . TYR A 1 83 ? 6.488 3.900 4.736 1.00 91.44 83 TYR A C 1
ATOM 634 O O . TYR A 1 83 ? 5.357 4.105 5.188 1.00 91.44 83 TYR A O 1
ATOM 642 N N . LEU A 1 84 ? 6.913 4.431 3.584 1.00 92.50 84 LEU A N 1
ATOM 643 C CA . LEU A 1 84 ? 6.063 5.255 2.727 1.00 92.50 84 LEU A CA 1
ATOM 644 C C . LEU A 1 84 ? 4.873 4.461 2.182 1.00 92.50 84 LEU A C 1
ATOM 646 O O . LEU A 1 84 ? 3.750 4.951 2.265 1.00 92.50 84 LEU A O 1
ATOM 650 N N . ALA A 1 85 ? 5.091 3.227 1.721 1.00 92.69 85 ALA A N 1
ATOM 651 C CA . ALA A 1 85 ? 4.028 2.372 1.193 1.00 92.69 85 ALA A CA 1
ATOM 652 C C . ALA A 1 85 ? 2.925 2.108 2.234 1.00 92.69 85 ALA A C 1
ATOM 654 O O . ALA A 1 85 ? 1.746 2.312 1.954 1.00 92.69 85 ALA A O 1
ATOM 655 N N . VAL A 1 86 ? 3.293 1.725 3.463 1.00 94.56 86 VAL A N 1
ATOM 656 C CA . VAL A 1 86 ? 2.324 1.446 4.546 1.00 94.56 86 VAL A CA 1
ATOM 657 C C . VAL A 1 86 ? 1.537 2.694 4.930 1.00 94.56 86 VAL A C 1
ATOM 659 O O . VAL A 1 86 ? 0.321 2.653 5.132 1.00 94.56 86 VAL A O 1
ATOM 662 N N . THR A 1 87 ? 2.233 3.827 4.996 1.00 95.88 87 THR A N 1
ATOM 663 C CA . THR A 1 87 ? 1.619 5.124 5.284 1.00 95.88 87 THR A CA 1
ATOM 664 C C . THR A 1 87 ? 0.631 5.505 4.184 1.00 95.88 87 THR A C 1
ATOM 666 O O . THR A 1 87 ? -0.505 5.875 4.480 1.00 95.88 87 THR A O 1
ATOM 669 N N . PHE A 1 88 ? 1.020 5.346 2.918 1.00 96.25 88 PHE A N 1
ATOM 670 C CA . PHE A 1 88 ? 0.165 5.611 1.767 1.00 96.25 88 PHE A CA 1
ATOM 671 C C . PHE A 1 88 ? -1.077 4.712 1.765 1.00 96.25 88 PHE A C 1
ATOM 673 O O . PHE A 1 88 ? -2.192 5.214 1.639 1.00 96.25 88 PHE A O 1
ATOM 680 N N . GLN A 1 89 ? -0.913 3.407 1.998 1.00 96.12 89 GLN A N 1
ATOM 681 C CA . GLN A 1 89 ? -2.018 2.447 2.095 1.00 96.12 89 GLN A CA 1
ATOM 682 C C . GLN A 1 89 ? -3.056 2.863 3.140 1.00 96.12 89 GLN A C 1
ATOM 684 O O . GLN A 1 89 ? -4.255 2.884 2.860 1.00 96.12 89 GLN A O 1
ATOM 689 N N . ALA A 1 90 ? -2.598 3.244 4.330 1.00 97.19 90 ALA A N 1
ATOM 690 C CA . ALA A 1 90 ? -3.468 3.644 5.425 1.00 97.19 90 ALA A CA 1
ATOM 691 C C . ALA A 1 90 ? -4.169 4.982 5.169 1.00 97.19 90 ALA A C 1
ATOM 693 O O . ALA A 1 90 ? -5.370 5.105 5.408 1.00 97.19 90 ALA A O 1
ATOM 694 N N . ILE A 1 91 ? -3.441 5.978 4.655 1.00 97.62 91 ILE A N 1
ATOM 695 C CA . ILE A 1 91 ? -4.006 7.291 4.323 1.00 97.62 91 ILE A CA 1
ATO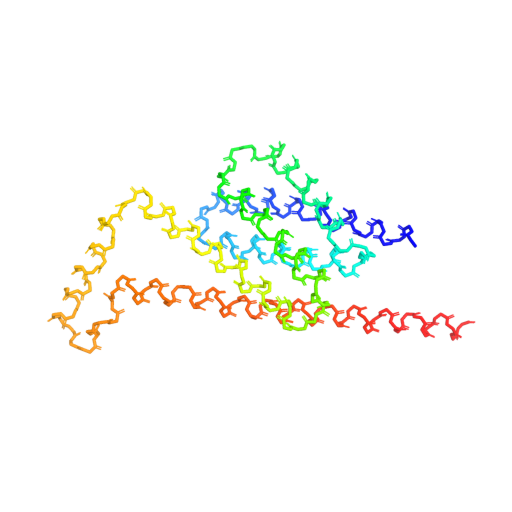M 696 C C . ILE A 1 91 ? -5.048 7.149 3.216 1.00 97.62 91 ILE A C 1
ATOM 698 O O . ILE A 1 91 ? -6.149 7.686 3.345 1.00 97.62 91 ILE A O 1
ATOM 702 N N . MET A 1 92 ? -4.743 6.393 2.158 1.00 97.56 92 MET A N 1
ATOM 703 C CA . MET A 1 92 ? -5.680 6.169 1.061 1.00 97.56 92 MET A CA 1
ATOM 704 C C . MET A 1 92 ? -6.914 5.403 1.524 1.00 97.56 92 MET A C 1
ATOM 706 O O . MET A 1 92 ? -8.025 5.802 1.183 1.00 97.56 92 MET A O 1
ATOM 710 N N . ALA A 1 93 ? -6.759 4.371 2.354 1.00 97.00 93 ALA A N 1
ATOM 711 C CA . ALA A 1 93 ? -7.896 3.663 2.933 1.00 97.00 93 ALA A CA 1
ATOM 712 C C . ALA A 1 93 ? -8.747 4.576 3.822 1.00 97.00 93 ALA A C 1
ATOM 714 O O . ALA A 1 93 ? -9.971 4.581 3.711 1.00 97.00 93 ALA A O 1
ATOM 715 N N . GLY A 1 94 ? -8.113 5.393 4.666 1.00 96.19 94 GLY A N 1
ATOM 716 C CA . GLY A 1 94 ? -8.799 6.389 5.483 1.00 96.19 94 GLY A CA 1
ATOM 717 C C . GLY A 1 94 ? -9.577 7.384 4.626 1.00 96.19 94 GLY A C 1
ATOM 718 O O . GLY A 1 94 ? -10.754 7.630 4.888 1.00 96.19 94 GLY A O 1
ATOM 719 N N . ALA A 1 95 ? -8.959 7.929 3.579 1.00 96.50 95 ALA A N 1
ATOM 720 C CA . ALA A 1 95 ? -9.564 8.913 2.683 1.00 96.50 95 ALA A CA 1
ATOM 721 C C . ALA A 1 95 ? -10.723 8.318 1.875 1.00 96.50 95 ALA A C 1
ATOM 723 O O . ALA A 1 95 ? -11.801 8.912 1.804 1.00 96.50 95 ALA A O 1
ATOM 724 N N . ILE A 1 96 ? -10.512 7.133 1.299 1.00 96.75 96 ILE A N 1
ATOM 725 C CA . ILE A 1 96 ? -11.517 6.413 0.523 1.00 96.75 96 ILE A CA 1
ATOM 726 C C . ILE A 1 96 ? -12.673 6.023 1.437 1.00 96.75 96 ILE A C 1
ATOM 728 O O . ILE A 1 96 ? -13.792 6.419 1.147 1.00 96.75 96 ILE A O 1
ATOM 732 N N . TYR A 1 97 ? -12.439 5.340 2.561 1.00 95.69 97 TYR A N 1
ATOM 733 C CA . TYR A 1 97 ? -13.531 4.814 3.385 1.00 95.69 97 TYR A CA 1
ATOM 734 C C . TYR A 1 97 ? -14.265 5.856 4.229 1.00 95.69 97 TYR A C 1
ATOM 736 O O . TYR A 1 97 ? -15.423 5.648 4.608 1.00 95.69 97 TYR A O 1
ATOM 744 N N . SER A 1 98 ? -13.626 6.982 4.547 1.00 91.81 98 SER A N 1
ATOM 745 C CA . SER A 1 98 ? -14.311 8.096 5.213 1.00 91.81 98 SER A CA 1
ATOM 746 C C . SER A 1 98 ? -15.318 8.783 4.287 1.00 91.81 98 SER A C 1
ATOM 748 O O . SER A 1 98 ? -16.418 9.098 4.738 1.00 91.81 98 SER A O 1
ATOM 750 N N . LYS A 1 99 ? -14.982 8.966 3.001 1.00 92.12 99 LYS A N 1
ATOM 751 C CA . LYS A 1 99 ? -15.847 9.635 2.012 1.00 92.12 99 LYS A CA 1
ATOM 752 C C . LYS A 1 99 ? -16.794 8.670 1.300 1.00 92.12 99 LYS A C 1
ATOM 754 O O . LYS A 1 99 ? -17.983 8.940 1.159 1.00 92.12 99 LYS A O 1
ATOM 759 N N . LEU A 1 100 ? -16.260 7.544 0.849 1.00 85.69 100 LEU A N 1
ATOM 760 C CA . LEU A 1 100 ? -16.964 6.475 0.159 1.00 85.69 100 LEU A CA 1
ATOM 761 C C . LEU A 1 100 ? -17.186 5.359 1.175 1.00 85.69 100 LEU A C 1
ATOM 763 O O . LEU A 1 100 ? -16.241 4.841 1.754 1.00 85.69 100 LEU A O 1
ATOM 767 N N . ARG A 1 101 ? -18.436 4.975 1.441 1.00 90.25 101 ARG A N 1
ATOM 768 C CA . ARG A 1 101 ? -18.712 3.831 2.328 1.00 90.25 101 ARG A CA 1
ATOM 769 C C . ARG A 1 101 ? -17.968 2.578 1.832 1.00 90.25 101 ARG A C 1
ATOM 771 O O . ARG A 1 101 ? -17.574 2.494 0.666 1.00 90.25 101 ARG A O 1
ATOM 778 N N . ILE A 1 102 ? -17.799 1.591 2.710 1.00 92.81 102 ILE A N 1
ATOM 779 C CA . ILE A 1 102 ? -17.220 0.298 2.327 1.00 92.81 102 ILE A CA 1
ATOM 780 C C . ILE A 1 102 ? -18.187 -0.369 1.344 1.00 92.81 102 ILE A C 1
ATOM 782 O O . ILE A 1 102 ? -19.282 -0.778 1.718 1.00 92.81 102 ILE A O 1
ATOM 786 N N . ASN A 1 103 ? -17.801 -0.402 0.075 1.00 94.69 103 ASN A N 1
ATOM 787 C CA . ASN A 1 103 ? -18.539 -1.012 -1.019 1.00 94.69 103 ASN A CA 1
ATOM 788 C C . ASN A 1 103 ? -17.539 -1.684 -1.977 1.00 94.69 103 ASN A C 1
ATOM 790 O O . ASN A 1 103 ? -16.321 -1.534 -1.833 1.00 94.69 103 ASN A O 1
ATOM 794 N N . MET A 1 104 ? -18.050 -2.437 -2.950 1.00 94.81 104 MET A N 1
ATOM 795 C CA . MET A 1 104 ? -17.226 -3.145 -3.936 1.00 94.81 104 MET A CA 1
ATOM 796 C C . MET A 1 104 ? -16.282 -2.198 -4.691 1.00 94.81 104 MET A C 1
ATOM 798 O O . MET A 1 104 ? -15.094 -2.464 -4.831 1.00 94.81 104 MET A O 1
ATOM 802 N N . TRP A 1 105 ? -16.781 -1.041 -5.126 1.00 96.38 105 TRP A N 1
ATOM 803 C CA . TRP A 1 105 ? -15.988 -0.097 -5.914 1.00 96.38 105 TRP A CA 1
ATOM 804 C C . TRP A 1 105 ? -14.895 0.601 -5.097 1.00 96.38 105 TRP A C 1
ATOM 806 O O . TRP A 1 105 ? -13.799 0.815 -5.602 1.00 96.38 105 TRP A O 1
ATOM 816 N N . SER A 1 106 ? -15.156 0.938 -3.833 1.00 96.62 106 SER A N 1
ATOM 817 C CA . SER A 1 106 ? -14.199 1.612 -2.951 1.00 96.62 106 SER A CA 1
ATOM 818 C C . SER A 1 106 ? -13.087 0.670 -2.496 1.00 96.62 106 SER A C 1
ATOM 820 O O . SER A 1 106 ? -11.931 1.078 -2.428 1.00 96.62 106 SER A O 1
ATOM 822 N N . THR A 1 107 ? -13.408 -0.603 -2.255 1.00 96.88 107 THR A N 1
ATOM 823 C CA . THR A 1 107 ? -12.426 -1.664 -1.967 1.00 96.88 107 THR A CA 1
ATOM 824 C C . THR A 1 107 ? -11.564 -2.000 -3.184 1.00 96.88 107 THR A C 1
ATOM 826 O O . THR A 1 107 ? -10.343 -2.060 -3.053 1.00 96.88 107 THR A O 1
ATOM 829 N N . MET A 1 108 ? -12.154 -2.121 -4.378 1.00 97.69 108 MET A N 1
ATOM 830 C CA . MET A 1 108 ? -11.404 -2.254 -5.636 1.00 97.69 108 MET A CA 1
ATOM 831 C C . MET A 1 108 ? -10.500 -1.051 -5.900 1.00 97.69 108 MET A C 1
ATOM 833 O O . MET A 1 108 ? -9.325 -1.229 -6.213 1.00 97.69 108 MET A O 1
ATOM 837 N N . LEU A 1 109 ? -11.017 0.170 -5.735 1.00 97.56 109 LEU A N 1
ATOM 838 C CA . LEU A 1 109 ? -10.238 1.395 -5.910 1.00 97.56 109 LEU A CA 1
ATOM 839 C C . LEU A 1 109 ? -9.043 1.428 -4.957 1.00 97.56 109 LEU A C 1
ATOM 841 O O . LEU A 1 109 ? -7.931 1.725 -5.387 1.00 97.56 109 LEU A O 1
ATOM 845 N N . LEU A 1 110 ? -9.256 1.091 -3.680 1.00 97.75 110 LEU A N 1
ATOM 846 C CA . LEU A 1 110 ? -8.171 0.999 -2.711 1.00 97.75 110 LEU A CA 1
ATOM 847 C C . LEU A 1 110 ? -7.125 -0.031 -3.153 1.00 97.75 110 LEU A C 1
ATOM 849 O O . LEU A 1 110 ? -5.934 0.276 -3.137 1.00 97.75 110 LEU A O 1
ATOM 853 N N . GLY A 1 111 ? -7.558 -1.219 -3.585 1.00 97.12 111 GLY A N 1
ATOM 854 C CA . GLY A 1 111 ? -6.665 -2.273 -4.062 1.00 97.12 111 GLY A CA 1
ATOM 855 C C . GLY A 1 111 ? -5.822 -1.846 -5.262 1.00 97.12 111 GLY A C 1
ATOM 856 O O . GLY A 1 111 ? -4.606 -2.021 -5.253 1.00 97.12 111 GLY A O 1
ATOM 857 N N . VAL A 1 112 ? -6.439 -1.216 -6.264 1.00 97.56 112 VAL A N 1
ATOM 858 C CA . VAL A 1 112 ? -5.731 -0.680 -7.436 1.00 97.56 112 VAL A CA 1
ATOM 859 C C . VAL A 1 112 ? -4.719 0.378 -7.021 1.00 97.56 112 VAL A C 1
ATOM 861 O O . VAL A 1 112 ? -3.545 0.260 -7.353 1.00 97.56 112 VAL A O 1
ATOM 864 N N . VAL A 1 113 ? -5.153 1.400 -6.280 1.00 96.81 113 VAL A N 1
ATOM 865 C CA . VAL A 1 113 ? -4.299 2.544 -5.940 1.00 96.81 113 VAL A CA 1
ATOM 866 C C . VAL A 1 113 ? -3.079 2.105 -5.134 1.00 96.81 113 VAL A C 1
ATOM 868 O O . VAL A 1 113 ? -1.970 2.548 -5.408 1.00 96.81 113 VAL A O 1
ATOM 871 N N . THR A 1 114 ? -3.262 1.206 -4.173 1.00 95.25 114 THR A N 1
ATOM 872 C CA . THR A 1 114 ? -2.174 0.742 -3.302 1.00 95.25 114 THR A CA 1
ATOM 873 C C . THR A 1 114 ? -1.199 -0.200 -4.003 1.00 95.25 114 THR A C 1
ATOM 875 O O . THR A 1 114 ? 0.011 -0.072 -3.819 1.00 95.25 114 THR A O 1
ATOM 878 N N . LEU A 1 115 ? -1.686 -1.126 -4.835 1.00 95.25 115 LEU A N 1
ATOM 879 C CA . LEU A 1 115 ? -0.806 -2.027 -5.579 1.00 95.25 115 LEU A CA 1
ATOM 880 C C . LEU A 1 115 ? -0.064 -1.317 -6.712 1.00 95.25 115 LEU A C 1
ATOM 882 O O . LEU A 1 115 ? 1.125 -1.573 -6.913 1.00 95.25 115 LEU A O 1
ATOM 886 N N . VAL A 1 116 ? -0.735 -0.411 -7.424 1.00 95.94 116 VAL A N 1
ATOM 887 C CA . VAL A 1 116 ? -0.099 0.413 -8.458 1.00 95.94 116 VAL A CA 1
ATOM 888 C C . VAL A 1 116 ? 0.942 1.339 -7.835 1.00 95.94 116 VAL A C 1
ATOM 890 O O . VAL A 1 116 ? 2.029 1.465 -8.387 1.00 95.94 116 VAL A O 1
ATOM 893 N N . GLU A 1 117 ? 0.676 1.927 -6.667 1.00 94.88 117 GLU A N 1
ATOM 894 C CA . GLU A 1 117 ? 1.674 2.737 -5.962 1.00 94.88 117 GLU A CA 1
ATOM 895 C C . GLU A 1 117 ? 2.923 1.919 -5.605 1.00 94.88 117 GLU A C 1
ATOM 897 O O . GLU A 1 117 ? 4.033 2.337 -5.936 1.00 94.88 117 GLU A O 1
ATOM 902 N N . SER A 1 118 ? 2.763 0.703 -5.073 1.00 91.56 118 SER A N 1
ATOM 903 C CA . SER A 1 118 ? 3.899 -0.186 -4.791 1.00 91.56 118 SER A CA 1
ATOM 904 C C . SER A 1 118 ? 4.687 -0.552 -6.059 1.00 91.56 118 SER A C 1
ATOM 906 O O . SER A 1 118 ? 5.920 -0.630 -6.045 1.00 91.56 118 SER A O 1
ATOM 908 N N . ALA A 1 119 ? 3.990 -0.751 -7.180 1.00 92.75 119 ALA A N 1
ATOM 909 C CA . ALA A 1 119 ? 4.613 -1.003 -8.474 1.00 92.75 119 ALA A CA 1
ATOM 910 C C . ALA A 1 119 ? 5.413 0.216 -8.965 1.00 92.75 119 ALA A C 1
ATOM 912 O O . ALA A 1 119 ? 6.562 0.064 -9.383 1.00 92.75 119 ALA A O 1
ATOM 913 N N . ILE A 1 120 ? 4.841 1.418 -8.847 1.00 93.44 120 ILE A N 1
ATOM 914 C CA . ILE A 1 120 ? 5.489 2.686 -9.195 1.00 93.44 120 ILE A CA 1
ATOM 915 C C . ILE A 1 120 ? 6.723 2.919 -8.325 1.00 93.44 120 ILE A C 1
ATOM 917 O O . ILE A 1 120 ? 7.773 3.249 -8.866 1.00 93.44 120 ILE A O 1
ATOM 921 N N . GLN A 1 121 ? 6.654 2.691 -7.010 1.00 92.25 121 GLN A N 1
ATOM 922 C CA . GLN A 1 121 ? 7.812 2.843 -6.125 1.00 92.25 121 GLN A CA 1
ATOM 923 C C . GLN A 1 121 ? 9.009 2.005 -6.594 1.00 92.25 121 GLN A C 1
ATOM 925 O O . GLN A 1 121 ? 10.133 2.500 -6.620 1.00 92.25 121 GLN A O 1
ATOM 930 N N . LYS A 1 122 ? 8.787 0.754 -7.016 1.00 89.06 122 LYS A N 1
ATOM 931 C CA . LYS A 1 122 ? 9.859 -0.104 -7.550 1.00 89.06 122 LYS A CA 1
ATOM 932 C C . LYS A 1 122 ? 10.459 0.451 -8.841 1.00 89.06 122 LYS A C 1
ATOM 934 O O . LYS A 1 122 ? 11.677 0.435 -8.994 1.00 89.06 122 LYS A O 1
ATOM 939 N N . LEU A 1 123 ? 9.622 0.960 -9.747 1.00 91.56 123 LEU A N 1
ATOM 940 C CA . LEU A 1 123 ? 10.081 1.599 -10.984 1.00 91.56 123 LEU A CA 1
ATOM 941 C C . LEU A 1 123 ? 10.872 2.881 -10.697 1.00 91.56 123 LEU A C 1
ATOM 943 O O . LEU A 1 123 ? 11.894 3.121 -11.333 1.00 91.56 123 LEU A O 1
ATOM 947 N N . LEU A 1 124 ? 10.440 3.671 -9.711 1.00 91.56 124 LEU A N 1
ATOM 948 C CA . LEU A 1 124 ? 11.149 4.870 -9.269 1.00 91.56 124 LEU A CA 1
ATOM 949 C C . LEU A 1 124 ? 12.504 4.529 -8.655 1.00 91.56 124 LEU A C 1
ATOM 951 O O . LEU A 1 124 ? 13.485 5.188 -8.975 1.00 91.56 124 LEU A O 1
ATOM 955 N N . VAL A 1 125 ? 12.588 3.485 -7.824 1.00 89.88 125 VAL A N 1
ATOM 956 C CA . VAL A 1 125 ? 13.868 3.006 -7.277 1.00 89.88 125 VAL A CA 1
ATOM 957 C C . VAL A 1 125 ? 14.788 2.530 -8.402 1.00 89.88 125 VAL A C 1
ATOM 959 O O . VAL A 1 125 ? 15.962 2.892 -8.419 1.00 89.88 125 VAL A O 1
ATOM 962 N N . LEU A 1 126 ? 14.264 1.781 -9.378 1.00 90.00 126 LEU A N 1
ATOM 963 C CA . LEU A 1 126 ? 15.036 1.334 -10.538 1.00 90.00 126 LEU A CA 1
ATOM 964 C C . LEU A 1 126 ? 15.576 2.522 -11.347 1.00 90.00 126 LEU A C 1
ATOM 966 O O . LEU A 1 126 ? 16.757 2.555 -11.688 1.00 90.00 126 LEU A O 1
ATOM 970 N N . TRP A 1 127 ? 14.727 3.513 -11.620 1.00 91.25 127 TRP A N 1
ATOM 971 C CA . TRP A 1 127 ? 15.129 4.721 -12.332 1.00 91.25 127 TRP A CA 1
ATOM 972 C C . TRP A 1 127 ? 16.113 5.573 -11.526 1.00 91.25 127 TRP A C 1
ATOM 974 O O . TRP A 1 127 ? 17.048 6.115 -12.099 1.00 91.25 127 TRP A O 1
ATOM 984 N N . LEU A 1 128 ? 15.968 5.652 -10.203 1.00 91.62 128 LEU A N 1
ATOM 985 C CA . LEU A 1 128 ? 16.896 6.389 -9.346 1.00 91.62 128 LEU A CA 1
ATOM 986 C C . LEU A 1 128 ? 18.294 5.751 -9.337 1.00 91.62 128 LEU A C 1
ATOM 988 O O . LEU A 1 128 ? 19.288 6.470 -9.348 1.00 91.62 128 LEU A O 1
ATOM 992 N N . ILE A 1 129 ? 18.373 4.415 -9.334 1.00 91.06 129 ILE A N 1
ATOM 993 C CA . ILE A 1 129 ? 19.645 3.676 -9.287 1.00 91.06 129 ILE A CA 1
ATOM 994 C C . ILE A 1 129 ? 20.332 3.650 -10.658 1.00 91.06 129 ILE A C 1
ATOM 996 O O . ILE A 1 129 ? 21.525 3.926 -10.753 1.00 91.06 129 ILE A O 1
ATOM 1000 N N . TYR A 1 130 ? 19.600 3.305 -11.721 1.00 90.62 130 TYR A N 1
ATOM 1001 C CA . TYR A 1 130 ? 20.180 3.070 -13.050 1.00 90.62 130 TYR A CA 1
ATOM 1002 C C . TYR A 1 130 ? 19.992 4.243 -14.024 1.00 90.62 130 TYR A C 1
ATOM 1004 O O . TYR A 1 130 ? 20.566 4.256 -15.119 1.00 90.62 130 TYR A O 1
ATOM 1012 N N . GLY A 1 131 ? 19.189 5.242 -13.665 1.00 91.88 131 GLY A N 1
ATOM 1013 C CA . GLY A 1 131 ? 18.873 6.374 -14.527 1.00 91.88 131 GLY A CA 1
ATOM 1014 C C . GLY A 1 131 ? 18.250 5.938 -15.852 1.00 91.88 131 GLY A C 1
ATOM 1015 O O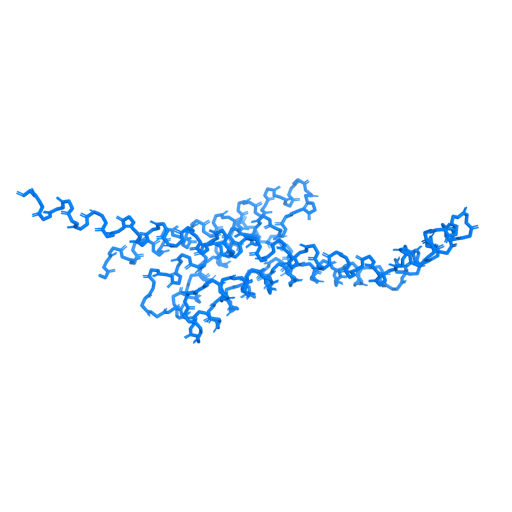 . GLY A 1 131 ? 17.481 4.982 -15.941 1.00 91.88 131 GLY A O 1
ATOM 1016 N N . ASN A 1 132 ? 18.633 6.629 -16.924 1.00 90.38 132 ASN A N 1
ATOM 1017 C CA . ASN A 1 132 ? 18.178 6.313 -18.280 1.00 90.38 132 ASN A CA 1
ATOM 1018 C C . ASN A 1 132 ? 18.919 5.131 -18.923 1.00 90.38 132 ASN A C 1
ATOM 1020 O O . ASN A 1 132 ? 18.551 4.720 -20.020 1.00 90.38 132 ASN A O 1
ATOM 1024 N N . SER A 1 133 ? 19.968 4.598 -18.289 1.00 92.06 133 SER A N 1
ATOM 1025 C CA . SER A 1 133 ? 20.783 3.536 -18.892 1.00 92.06 133 SER A CA 1
ATOM 1026 C C . SER A 1 133 ? 20.005 2.227 -19.035 1.00 92.06 133 SER A C 1
ATOM 1028 O O . SER A 1 133 ? 20.048 1.613 -20.098 1.00 92.06 133 SER A O 1
ATOM 1030 N N . ILE A 1 134 ? 19.221 1.853 -18.016 1.00 89.12 134 ILE A N 1
ATOM 1031 C CA . ILE A 1 134 ? 18.408 0.632 -18.034 1.00 89.12 134 ILE A CA 1
ATOM 1032 C C . ILE A 1 134 ? 17.320 0.692 -19.106 1.00 89.12 134 ILE A C 1
ATOM 1034 O O . ILE A 1 134 ? 17.142 -0.258 -19.861 1.00 89.12 134 ILE A O 1
ATOM 1038 N N . TRP A 1 135 ? 16.641 1.834 -19.228 1.00 91.06 135 TRP A N 1
ATOM 1039 C CA . TRP A 1 135 ? 15.578 2.025 -20.213 1.00 91.06 135 TRP A CA 1
ATOM 1040 C C . TRP A 1 135 ? 16.128 1.984 -21.636 1.00 91.06 135 TRP A C 1
ATOM 1042 O O . TRP A 1 135 ? 15.603 1.252 -22.468 1.00 91.06 135 TRP A O 1
ATOM 1052 N N . LYS A 1 136 ? 17.262 2.654 -21.879 1.00 91.31 136 LYS A N 1
ATOM 1053 C CA . LYS A 1 136 ? 17.965 2.586 -23.166 1.00 91.31 136 LYS A CA 1
ATOM 1054 C C . LYS A 1 136 ? 18.428 1.172 -23.504 1.00 91.31 136 LYS A C 1
ATOM 1056 O O . LYS A 1 136 ? 18.328 0.779 -24.657 1.00 91.31 136 LYS A O 1
ATOM 1061 N N . ALA A 1 137 ? 18.923 0.411 -22.528 1.00 91.06 137 ALA A N 1
ATOM 1062 C CA . ALA A 1 137 ? 19.337 -0.972 -22.749 1.00 91.06 137 ALA A CA 1
ATOM 1063 C C . ALA A 1 137 ? 18.146 -1.867 -23.131 1.00 91.06 137 ALA A C 1
ATOM 1065 O O . ALA A 1 137 ? 18.265 -2.691 -24.035 1.00 91.06 137 ALA A O 1
ATOM 1066 N N . ILE A 1 138 ? 16.991 -1.674 -22.482 1.00 89.88 138 ILE A N 1
ATOM 1067 C CA . ILE A 1 138 ? 15.742 -2.365 -22.827 1.00 89.88 138 ILE A CA 1
ATOM 1068 C C . ILE A 1 138 ? 15.302 -2.010 -24.249 1.00 89.88 138 ILE A C 1
ATOM 1070 O O . ILE A 1 138 ? 14.996 -2.912 -25.022 1.00 89.88 138 ILE A O 1
ATOM 1074 N N . ASP A 1 139 ? 15.305 -0.725 -24.609 1.00 90.94 139 ASP A N 1
ATOM 1075 C CA . ASP A 1 139 ? 14.903 -0.287 -25.950 1.00 90.94 139 ASP A CA 1
ATOM 1076 C C . ASP A 1 139 ? 15.865 -0.816 -27.028 1.00 90.94 139 ASP A C 1
ATOM 1078 O O . ASP A 1 139 ? 15.419 -1.378 -28.023 1.00 90.94 139 ASP A O 1
ATOM 1082 N N . GLN A 1 140 ? 17.182 -0.769 -26.792 1.00 90.81 140 GLN A N 1
ATOM 1083 C CA . GLN A 1 140 ? 18.185 -1.346 -27.701 1.00 90.81 140 GLN A CA 1
ATOM 1084 C C . GLN A 1 140 ? 18.025 -2.863 -27.873 1.00 90.81 140 GLN A C 1
ATOM 1086 O O . GLN A 1 140 ? 18.210 -3.399 -28.968 1.00 90.81 140 GLN A O 1
ATOM 1091 N N . PHE A 1 141 ? 17.679 -3.574 -26.800 1.00 88.00 141 PHE A N 1
ATOM 1092 C CA . PHE A 1 141 ? 17.356 -4.997 -26.870 1.00 88.00 141 PHE A CA 1
ATOM 1093 C C . PHE A 1 141 ? 16.066 -5.247 -27.665 1.00 88.00 141 PHE A C 1
ATOM 1095 O O . PHE A 1 141 ? 15.990 -6.195 -28.450 1.00 88.00 141 PHE A O 1
ATOM 1102 N N . GLY A 1 142 ? 15.079 -4.366 -27.514 1.00 86.94 142 GLY A N 1
ATOM 1103 C CA . GLY A 1 142 ? 13.861 -4.347 -28.312 1.00 86.94 142 GLY A CA 1
ATOM 1104 C C . GLY A 1 142 ? 14.114 -4.184 -29.803 1.00 86.94 142 GLY A C 1
ATOM 1105 O O . GLY A 1 142 ? 13.587 -4.956 -30.609 1.00 86.94 142 GLY A O 1
ATOM 1106 N N . ASP A 1 143 ? 14.972 -3.234 -30.169 1.00 87.69 143 ASP A N 1
ATOM 1107 C CA . ASP A 1 143 ? 15.387 -2.995 -31.553 1.00 87.69 143 ASP A CA 1
ATOM 1108 C C . ASP A 1 143 ? 16.101 -4.223 -32.136 1.00 87.69 143 ASP A C 1
ATOM 1110 O O . ASP A 1 143 ? 15.824 -4.641 -33.264 1.00 87.69 143 ASP A O 1
ATOM 1114 N N . TYR A 1 144 ? 16.961 -4.871 -31.343 1.00 86.94 144 TYR A N 1
ATOM 1115 C CA . TYR A 1 144 ? 17.634 -6.111 -31.734 1.00 86.94 144 TYR A CA 1
ATOM 1116 C C . TYR A 1 144 ? 16.655 -7.265 -32.002 1.00 86.94 144 TYR A C 1
ATOM 1118 O O . TYR A 1 144 ? 16.802 -7.978 -32.998 1.00 86.94 144 TYR A O 1
ATOM 1126 N N . ILE A 1 145 ? 15.645 -7.458 -31.143 1.00 86.06 145 ILE A N 1
ATOM 1127 C CA . ILE A 1 145 ? 14.600 -8.473 -31.356 1.00 86.06 145 ILE A CA 1
ATOM 1128 C C . ILE A 1 145 ? 13.780 -8.136 -32.596 1.00 86.06 145 ILE A C 1
ATOM 1130 O O . ILE A 1 145 ? 13.538 -9.012 -33.424 1.00 86.06 145 ILE A O 1
ATOM 1134 N N . THR A 1 146 ? 13.396 -6.871 -32.749 1.00 85.00 146 THR A N 1
ATOM 1135 C CA . THR A 1 146 ? 12.593 -6.388 -33.877 1.00 85.00 146 THR A CA 1
ATOM 1136 C C . THR A 1 146 ? 13.294 -6.646 -35.211 1.00 85.00 146 THR A C 1
ATOM 1138 O O . THR A 1 146 ? 12.665 -7.116 -36.159 1.00 85.00 146 THR A O 1
ATOM 1141 N N . ALA A 1 147 ? 14.611 -6.430 -35.267 1.00 84.00 147 ALA A N 1
ATOM 1142 C CA . ALA A 1 147 ? 15.424 -6.713 -36.447 1.00 84.00 147 ALA A CA 1
ATOM 1143 C C . ALA A 1 147 ? 15.483 -8.211 -36.806 1.00 84.00 147 ALA A C 1
ATOM 1145 O O . ALA A 1 147 ? 15.678 -8.557 -37.970 1.00 84.00 147 ALA A O 1
ATOM 1146 N N . LYS A 1 148 ? 15.318 -9.109 -35.826 1.00 84.75 148 LYS A N 1
ATOM 1147 C CA . LYS A 1 148 ? 15.365 -10.569 -36.023 1.00 84.75 148 LYS A CA 1
ATOM 1148 C C . LYS A 1 148 ? 13.992 -11.220 -36.180 1.00 84.75 148 LYS A C 1
ATOM 1150 O O . LYS A 1 148 ? 13.894 -12.293 -36.769 1.00 84.75 148 LYS A O 1
ATOM 1155 N N . MET A 1 149 ? 12.946 -10.607 -35.636 1.00 81.00 149 MET A N 1
ATOM 1156 C CA . MET A 1 149 ? 11.589 -11.142 -35.587 1.00 81.00 149 MET A CA 1
ATOM 1157 C C . MET A 1 149 ? 10.592 -10.002 -35.810 1.00 81.00 149 MET A C 1
ATOM 1159 O O . MET A 1 149 ? 10.138 -9.368 -34.858 1.00 81.00 149 MET A O 1
ATOM 1163 N N . SER A 1 150 ? 10.214 -9.757 -37.070 1.00 71.31 150 SER A N 1
ATOM 1164 C CA . SER A 1 150 ? 9.351 -8.617 -37.427 1.00 71.31 150 SER A CA 1
ATOM 1165 C C . SER A 1 150 ? 7.968 -8.659 -36.763 1.00 71.31 150 SER A C 1
ATOM 1167 O O . SER A 1 150 ? 7.341 -7.621 -36.592 1.00 71.31 150 SER A O 1
ATOM 1169 N N . PHE A 1 151 ? 7.496 -9.841 -36.350 1.00 69.56 151 PHE A N 1
ATOM 1170 C CA . PHE A 1 151 ? 6.225 -10.001 -35.637 1.00 69.56 151 PHE A CA 1
ATOM 1171 C C . PHE A 1 151 ? 6.259 -9.461 -34.196 1.00 69.56 151 PHE A C 1
ATOM 1173 O O . PHE A 1 151 ? 5.215 -9.129 -33.647 1.00 69.56 151 PHE A O 1
ATOM 1180 N N . MET A 1 152 ? 7.441 -9.341 -33.579 1.00 66.62 152 MET A N 1
ATOM 1181 C CA . MET A 1 152 ? 7.593 -8.778 -32.228 1.00 66.62 152 MET A CA 1
ATOM 1182 C C . MET A 1 152 ? 7.982 -7.294 -32.228 1.00 66.62 152 MET A C 1
ATOM 1184 O O . MET A 1 152 ? 8.300 -6.738 -31.172 1.00 66.62 152 MET A O 1
ATOM 1188 N N . ALA A 1 153 ? 7.940 -6.648 -33.398 1.00 64.19 153 ALA A N 1
ATOM 1189 C CA . ALA A 1 153 ? 8.258 -5.239 -33.558 1.00 64.19 153 ALA A CA 1
ATOM 1190 C C . ALA A 1 153 ? 7.397 -4.366 -32.634 1.00 64.19 153 ALA A C 1
ATOM 1192 O O . ALA A 1 153 ? 6.169 -4.389 -32.702 1.00 64.19 153 ALA A O 1
ATOM 1193 N N . GLY A 1 154 ? 8.045 -3.602 -31.753 1.00 66.81 154 GLY A N 1
ATOM 1194 C CA . GLY A 1 154 ? 7.377 -2.669 -30.841 1.00 66.81 154 GLY A CA 1
ATOM 1195 C C . GLY A 1 154 ? 6.751 -3.284 -29.581 1.00 66.81 154 GLY A C 1
ATOM 1196 O O . GLY A 1 154 ? 6.326 -2.528 -28.711 1.00 66.81 154 GLY A O 1
ATOM 1197 N N . LEU A 1 155 ? 6.732 -4.616 -29.419 1.00 71.62 155 LEU A N 1
ATOM 1198 C CA . LEU A 1 155 ? 6.261 -5.255 -28.176 1.00 71.62 155 LEU A CA 1
ATOM 1199 C C . LEU A 1 155 ? 7.298 -5.176 -27.045 1.00 71.62 155 LEU A C 1
ATOM 1201 O O . LEU A 1 155 ? 6.937 -5.115 -25.871 1.00 71.62 155 LEU A O 1
ATOM 1205 N N . VAL A 1 156 ? 8.585 -5.153 -27.394 1.00 75.62 156 VAL A N 1
ATOM 1206 C CA . VAL A 1 156 ? 9.704 -5.091 -26.442 1.00 75.62 156 VAL A CA 1
ATOM 1207 C C . VAL A 1 156 ? 10.242 -3.660 -26.377 1.00 75.62 156 VAL A C 1
ATOM 1209 O O . VAL A 1 156 ? 11.378 -3.395 -26.733 1.00 75.62 156 VAL A O 1
ATOM 1212 N N . SER A 1 157 ? 9.407 -2.712 -25.958 1.00 85.00 157 SER A N 1
ATOM 1213 C CA . SER A 1 157 ? 9.845 -1.349 -25.624 1.00 85.00 157 SER A CA 1
ATOM 1214 C C . SER A 1 157 ? 9.723 -1.122 -24.124 1.00 85.00 157 SER A C 1
ATOM 1216 O O . SER A 1 157 ? 8.818 -1.662 -23.480 1.00 85.00 157 SER A O 1
ATOM 1218 N N . SER A 1 158 ? 10.605 -0.289 -23.570 1.00 86.06 158 SER A N 1
ATOM 1219 C CA . SER A 1 158 ? 10.560 0.148 -22.175 1.00 86.06 158 SER A CA 1
ATOM 1220 C C . SER A 1 158 ? 9.157 0.604 -21.761 1.00 86.06 158 SER A C 1
ATOM 1222 O O . SER A 1 158 ? 8.628 0.134 -20.755 1.00 86.06 158 SER A O 1
ATOM 1224 N N . LEU A 1 159 ? 8.504 1.433 -22.579 1.00 87.69 159 LEU A N 1
ATOM 1225 C CA . LEU A 1 159 ? 7.164 1.955 -22.310 1.00 87.69 159 LEU A CA 1
ATOM 1226 C C . LEU A 1 159 ? 6.109 0.844 -22.248 1.00 87.69 159 LEU A C 1
ATOM 1228 O O . LEU A 1 159 ? 5.290 0.826 -21.327 1.00 87.69 159 LEU A O 1
ATOM 1232 N N . VAL A 1 160 ? 6.135 -0.094 -23.199 1.00 89.88 160 VAL A N 1
ATOM 1233 C CA . VAL A 1 160 ? 5.178 -1.211 -23.249 1.00 89.88 160 VAL A CA 1
ATOM 1234 C C . VAL A 1 160 ? 5.358 -2.116 -22.035 1.00 89.88 160 VAL A C 1
ATOM 1236 O O . VAL A 1 160 ? 4.376 -2.461 -21.381 1.00 89.88 160 VAL A O 1
ATOM 1239 N N . LEU A 1 161 ? 6.602 -2.434 -21.670 1.00 90.19 161 LEU A N 1
ATOM 1240 C CA . LEU A 1 161 ? 6.903 -3.271 -20.509 1.00 90.19 161 LEU A CA 1
ATOM 1241 C C . LEU A 1 161 ? 6.459 -2.619 -19.194 1.00 90.19 161 LEU A C 1
ATOM 1243 O O . LEU A 1 161 ? 5.824 -3.281 -18.373 1.00 90.19 161 LEU A O 1
ATOM 1247 N N . ILE A 1 162 ? 6.731 -1.321 -19.011 1.00 92.56 162 ILE A N 1
ATOM 1248 C CA . ILE A 1 162 ? 6.243 -0.548 -17.858 1.00 92.56 162 ILE A CA 1
ATOM 1249 C C . ILE A 1 162 ? 4.712 -0.579 -17.816 1.00 92.56 162 ILE A C 1
ATOM 1251 O O . ILE A 1 162 ? 4.129 -0.834 -16.763 1.00 92.56 162 ILE A O 1
ATOM 1255 N N . SER A 1 163 ? 4.055 -0.334 -18.953 1.00 92.88 163 SER A N 1
ATOM 1256 C CA . SER A 1 163 ? 2.595 -0.298 -19.032 1.00 92.88 163 SER A CA 1
ATOM 1257 C C . SER A 1 163 ? 1.980 -1.647 -18.659 1.00 92.88 163 SER A C 1
ATOM 1259 O O . SER A 1 163 ? 1.126 -1.704 -17.776 1.00 92.88 163 SER A O 1
ATOM 1261 N N . VAL A 1 164 ? 2.461 -2.741 -19.257 1.00 93.44 164 VAL A N 1
ATOM 1262 C CA . VAL A 1 164 ? 2.007 -4.106 -18.952 1.00 93.44 164 VAL A CA 1
ATOM 1263 C C . VAL A 1 164 ? 2.223 -4.431 -17.475 1.00 93.44 164 VAL A C 1
ATOM 1265 O O . VAL A 1 164 ? 1.313 -4.934 -16.819 1.00 93.44 164 VAL A O 1
ATOM 1268 N N . TYR A 1 165 ? 3.388 -4.091 -16.924 1.00 92.44 165 TYR A N 1
ATOM 1269 C CA . TYR A 1 165 ? 3.685 -4.290 -15.508 1.00 92.44 165 TYR A CA 1
ATOM 1270 C C . TYR A 1 165 ? 2.688 -3.558 -14.595 1.00 92.44 165 TYR A C 1
ATOM 1272 O O . TYR A 1 165 ? 2.134 -4.168 -13.680 1.00 92.44 165 TYR A O 1
ATOM 1280 N N . LEU A 1 166 ? 2.390 -2.282 -14.860 1.00 95.19 166 LEU A N 1
ATOM 1281 C CA . LEU A 1 166 ? 1.412 -1.520 -14.074 1.00 95.19 166 LEU A CA 1
ATOM 1282 C C . LEU A 1 166 ? -0.013 -2.070 -14.223 1.00 95.19 166 LEU A C 1
ATOM 1284 O O . LEU A 1 166 ? -0.738 -2.156 -13.232 1.00 95.19 166 LEU A O 1
ATOM 1288 N N . TRP A 1 167 ? -0.404 -2.495 -15.427 1.00 95.88 167 TRP A N 1
ATOM 1289 C CA . TRP A 1 167 ? -1.713 -3.102 -15.673 1.00 95.88 167 TRP A CA 1
ATOM 1290 C C . TRP A 1 167 ? -1.894 -4.429 -14.942 1.00 95.88 167 TRP A C 1
ATOM 1292 O O . TRP A 1 167 ? -2.962 -4.663 -14.382 1.00 95.88 167 TRP A O 1
ATOM 1302 N N . ILE A 1 168 ? -0.856 -5.267 -14.873 1.00 95.31 168 ILE A N 1
ATOM 1303 C CA . ILE A 1 168 ? -0.887 -6.501 -14.077 1.00 95.31 168 ILE A CA 1
ATOM 1304 C C . ILE A 1 168 ? -1.188 -6.169 -12.611 1.00 95.31 168 ILE A C 1
ATOM 1306 O O . ILE A 1 168 ? -2.092 -6.758 -12.019 1.00 95.31 168 ILE A O 1
ATOM 1310 N N . TYR A 1 169 ? -0.493 -5.186 -12.034 1.00 95.19 169 TYR A N 1
ATOM 1311 C CA . TYR A 1 169 ? -0.737 -4.760 -10.653 1.00 95.19 169 TYR A CA 1
ATOM 1312 C C . TYR A 1 169 ? -2.135 -4.162 -10.453 1.00 95.19 169 TYR A C 1
ATOM 1314 O O . TYR A 1 169 ? -2.778 -4.448 -9.444 1.00 95.19 169 TYR A O 1
ATOM 1322 N N . ALA A 1 170 ? -2.636 -3.388 -11.418 1.00 96.88 170 ALA A N 1
ATOM 1323 C CA . ALA A 1 170 ? -3.992 -2.852 -11.376 1.00 96.88 170 ALA A CA 1
ATOM 1324 C C . ALA A 1 170 ? -5.048 -3.971 -11.403 1.00 96.88 170 ALA A C 1
ATOM 1326 O O . ALA A 1 170 ? -5.947 -3.980 -10.566 1.00 96.88 170 ALA A O 1
ATOM 1327 N N . ILE A 1 171 ? -4.917 -4.956 -12.299 1.00 97.56 171 ILE A N 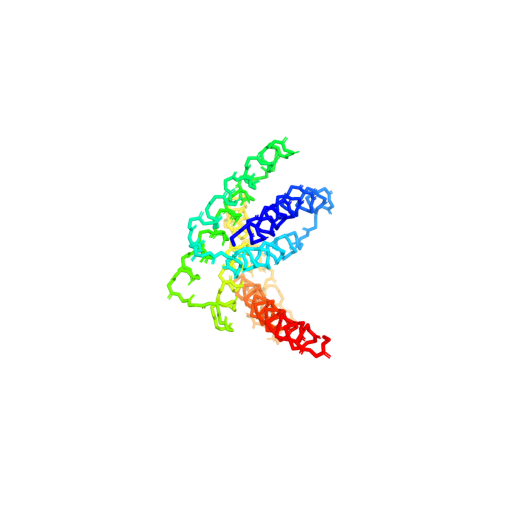1
ATOM 1328 C CA . ILE A 1 171 ? -5.843 -6.097 -12.398 1.00 97.56 171 ILE A CA 1
ATOM 1329 C C . ILE A 1 171 ? -5.838 -6.905 -11.098 1.00 97.56 171 ILE A C 1
ATOM 1331 O O . ILE A 1 171 ? -6.900 -7.217 -10.561 1.00 97.56 171 ILE A O 1
ATOM 1335 N N . ILE A 1 172 ? -4.658 -7.193 -10.547 1.00 96.50 172 ILE A N 1
ATOM 1336 C CA . ILE A 1 172 ? -4.540 -7.892 -9.262 1.00 96.50 172 ILE A CA 1
ATOM 1337 C C . ILE A 1 172 ? -5.185 -7.069 -8.139 1.00 96.50 172 ILE A C 1
ATOM 1339 O O . ILE A 1 172 ? -5.857 -7.633 -7.278 1.00 96.50 172 ILE A O 1
ATOM 1343 N N . GLY A 1 173 ? -5.052 -5.741 -8.172 1.00 96.88 173 GLY A N 1
ATOM 1344 C CA . GLY A 1 173 ? -5.693 -4.837 -7.217 1.00 96.88 173 GLY A CA 1
ATOM 1345 C C . GLY A 1 173 ? -7.218 -4.910 -7.266 1.00 96.88 173 GLY A C 1
ATOM 1346 O O . GLY A 1 173 ? -7.860 -4.955 -6.217 1.00 96.88 173 GLY A O 1
ATOM 1347 N N . ILE A 1 174 ? -7.796 -5.003 -8.468 1.00 97.88 174 ILE A N 1
ATOM 1348 C CA . ILE A 1 174 ? -9.239 -5.212 -8.662 1.00 97.88 174 ILE A CA 1
ATOM 1349 C C . ILE A 1 174 ? -9.664 -6.560 -8.074 1.00 97.88 174 ILE A C 1
ATOM 1351 O O . ILE A 1 174 ? -10.622 -6.612 -7.304 1.00 97.88 174 ILE A O 1
ATOM 1355 N N . VAL A 1 175 ? -8.946 -7.638 -8.404 1.00 97.75 175 VAL A N 1
ATOM 1356 C CA . VAL A 1 175 ? -9.264 -8.996 -7.931 1.00 97.75 175 VAL A CA 1
ATOM 1357 C C . VAL A 1 175 ? -9.184 -9.083 -6.406 1.00 97.75 175 VAL A C 1
ATOM 1359 O O . VAL A 1 175 ? -10.101 -9.603 -5.772 1.00 97.75 175 VAL A O 1
ATOM 1362 N N . LEU A 1 176 ? -8.130 -8.536 -5.796 1.00 96.81 176 LEU A N 1
ATOM 1363 C CA . LEU A 1 176 ? -7.996 -8.506 -4.339 1.00 96.81 176 LEU A CA 1
ATOM 1364 C C . LEU A 1 176 ? -9.078 -7.650 -3.684 1.00 96.81 176 LEU A C 1
ATOM 1366 O O . LEU A 1 176 ? -9.666 -8.076 -2.696 1.00 96.81 176 LEU A O 1
ATOM 1370 N N . GLY A 1 177 ? -9.373 -6.469 -4.231 1.00 97.06 177 GLY A N 1
ATOM 1371 C CA . GLY A 1 177 ? -10.433 -5.611 -3.704 1.00 97.06 177 GLY A CA 1
ATOM 1372 C C . GLY A 1 177 ? -11.805 -6.286 -3.750 1.00 97.06 177 GLY A C 1
ATOM 1373 O O . GLY A 1 177 ? -12.551 -6.219 -2.775 1.00 97.06 177 GLY A O 1
ATOM 1374 N N . PHE A 1 178 ? -12.100 -7.008 -4.836 1.00 97.56 178 PHE A N 1
ATOM 1375 C CA . PHE A 1 178 ? -13.302 -7.832 -4.950 1.00 97.56 178 PHE A CA 1
ATOM 1376 C C . PHE A 1 178 ? -13.370 -8.911 -3.867 1.00 97.56 178 PHE A C 1
ATOM 1378 O O . PHE A 1 178 ? -14.367 -9.001 -3.154 1.00 97.56 178 PHE A O 1
ATOM 1385 N N . LEU A 1 179 ? -12.298 -9.694 -3.714 1.00 97.12 179 LEU A N 1
ATOM 1386 C CA . LEU A 1 179 ? -12.226 -10.774 -2.729 1.00 97.12 179 LEU A CA 1
ATOM 1387 C C . LEU A 1 179 ? -12.408 -10.239 -1.305 1.00 97.12 179 LEU A C 1
ATOM 1389 O O . LEU A 1 179 ? -13.152 -10.810 -0.512 1.00 97.12 179 LEU A O 1
ATOM 1393 N N . ILE A 1 180 ? -11.771 -9.113 -0.979 1.00 96.62 180 ILE A N 1
ATOM 1394 C CA . ILE A 1 180 ? -11.904 -8.472 0.333 1.00 96.62 180 ILE A CA 1
ATOM 1395 C C . ILE A 1 180 ? -13.351 -8.040 0.578 1.00 96.62 180 ILE A C 1
ATOM 1397 O O . ILE A 1 180 ? -13.867 -8.232 1.678 1.00 96.62 180 ILE A O 1
ATOM 1401 N N . TYR A 1 181 ? -14.023 -7.472 -0.423 1.00 96.75 181 TYR A N 1
ATOM 1402 C CA . TYR A 1 181 ? -15.426 -7.092 -0.287 1.00 96.75 181 TYR A CA 1
ATOM 1403 C C . TYR A 1 181 ? -16.339 -8.303 -0.063 1.00 96.75 181 TYR A C 1
ATOM 1405 O O . TYR A 1 181 ? -17.195 -8.258 0.820 1.00 96.75 181 TYR A O 1
ATOM 1413 N N . ASP A 1 182 ? -16.117 -9.395 -0.794 1.00 95.38 182 ASP A N 1
ATOM 1414 C CA . ASP A 1 182 ? -16.849 -10.651 -0.603 1.00 95.38 182 ASP A CA 1
ATOM 1415 C C . ASP A 1 182 ? -16.670 -11.203 0.825 1.00 95.38 182 ASP A C 1
ATOM 1417 O O . ASP A 1 182 ? -17.640 -11.565 1.495 1.00 95.38 182 ASP A O 1
ATOM 1421 N N . MET A 1 183 ? -15.452 -11.127 1.375 1.00 94.00 183 MET A N 1
ATOM 1422 C CA . MET A 1 183 ? -15.201 -11.471 2.780 1.00 94.00 183 MET A CA 1
ATOM 1423 C C . MET A 1 183 ? -15.989 -10.588 3.761 1.00 94.00 183 MET A C 1
ATOM 1425 O O . MET A 1 183 ? -16.474 -11.082 4.781 1.00 94.00 183 MET A O 1
ATOM 1429 N N . ILE A 1 184 ? -16.132 -9.287 3.483 1.00 94.19 184 ILE A N 1
ATOM 1430 C CA . ILE A 1 184 ? -16.941 -8.383 4.317 1.00 94.19 184 ILE A CA 1
ATOM 1431 C C . ILE A 1 184 ? -18.423 -8.774 4.267 1.00 94.19 184 ILE A C 1
ATOM 1433 O O . ILE A 1 184 ? -19.064 -8.828 5.319 1.00 94.19 184 ILE A O 1
ATOM 1437 N N . LEU A 1 185 ? -18.950 -9.102 3.084 1.00 91.75 185 LEU A N 1
ATOM 1438 C CA . LEU A 1 185 ? -20.330 -9.573 2.927 1.00 91.75 185 LEU A CA 1
ATOM 1439 C C . LEU A 1 185 ? -20.572 -10.881 3.685 1.00 91.75 185 LEU A C 1
ATOM 1441 O O . LEU A 1 185 ? -21.565 -11.006 4.404 1.00 91.75 185 LEU A O 1
ATOM 1445 N N . TYR A 1 186 ? -19.635 -11.826 3.602 1.00 90.44 186 TYR A N 1
ATOM 1446 C CA . TYR A 1 186 ? -19.704 -13.079 4.351 1.00 90.44 186 TYR A CA 1
ATOM 1447 C C . TYR A 1 186 ? -19.754 -12.847 5.873 1.00 90.44 186 TYR A C 1
ATOM 1449 O O . TYR A 1 186 ? -20.529 -13.486 6.592 1.00 90.44 186 TYR A O 1
ATOM 1457 N N . LEU A 1 187 ? -18.971 -11.889 6.384 1.00 88.81 187 LEU A N 1
ATOM 1458 C CA . LEU A 1 187 ? -19.008 -11.503 7.799 1.00 88.81 187 LEU A CA 1
ATOM 1459 C C . LEU A 1 187 ? -20.341 -10.862 8.202 1.00 88.81 187 LEU A C 1
ATOM 1461 O O . LEU A 1 187 ? -20.808 -11.076 9.324 1.00 88.81 187 LEU A O 1
ATOM 1465 N N . GLU A 1 188 ? -20.946 -10.068 7.324 1.00 87.00 188 GLU A N 1
ATOM 1466 C CA . GLU A 1 188 ? -22.237 -9.426 7.568 1.00 87.00 188 GLU A CA 1
ATOM 1467 C C . GLU A 1 188 ? -23.380 -10.448 7.596 1.00 87.00 188 GLU A C 1
ATOM 1469 O O . GLU A 1 188 ? -24.167 -10.462 8.547 1.00 87.00 188 GLU A O 1
ATOM 1474 N N . TYR A 1 189 ? -23.391 -11.377 6.638 1.00 85.56 189 TYR A N 1
ATOM 1475 C CA . TYR A 1 189 ? -24.344 -12.485 6.585 1.00 85.56 189 TYR A CA 1
ATOM 1476 C C . TYR A 1 189 ? -24.288 -13.351 7.854 1.00 85.56 189 TYR A C 1
ATOM 1478 O O . TYR A 1 189 ? -25.306 -13.603 8.506 1.00 85.56 189 TYR A O 1
ATOM 1486 N N . ASN A 1 190 ? -23.082 -13.737 8.284 1.00 82.25 190 ASN A N 1
ATOM 1487 C CA . ASN A 1 190 ? -22.918 -14.586 9.465 1.00 82.25 190 ASN A CA 1
ATOM 1488 C C . ASN A 1 190 ? -23.212 -13.866 10.788 1.00 82.25 190 ASN A C 1
ATOM 1490 O O . ASN A 1 190 ? -23.698 -14.498 11.727 1.00 82.25 190 ASN A O 1
ATOM 1494 N N . LYS A 1 191 ? -22.987 -12.549 10.887 1.00 72.44 191 LYS A N 1
ATOM 1495 C CA . LYS A 1 191 ? -23.447 -11.768 12.051 1.00 72.44 191 LYS A CA 1
ATOM 1496 C C . LYS A 1 191 ? -24.969 -11.798 12.191 1.00 72.44 191 LYS A C 1
ATOM 1498 O O . LYS A 1 191 ? -25.457 -11.871 13.319 1.00 72.44 191 LYS A O 1
ATOM 1503 N N . GLY A 1 192 ? -25.694 -11.745 11.071 1.00 61.88 192 GLY A N 1
ATOM 1504 C CA . GLY A 1 192 ? -27.152 -11.858 11.044 1.00 61.88 192 GLY A CA 1
ATOM 1505 C C . GLY A 1 192 ? -27.624 -13.207 11.583 1.00 61.88 192 GLY A C 1
ATOM 1506 O O . GLY A 1 192 ? -28.430 -13.250 12.509 1.00 61.88 192 GLY A O 1
ATOM 1507 N N . ASN A 1 193 ? -27.050 -14.308 11.094 1.00 59.91 193 ASN A N 1
ATOM 1508 C CA . ASN A 1 193 ? -27.458 -15.664 11.485 1.00 59.91 193 ASN A CA 1
ATOM 1509 C C . ASN A 1 193 ? -27.263 -15.966 12.980 1.00 59.91 193 ASN A C 1
ATOM 1511 O O . ASN A 1 193 ? -28.120 -16.600 13.595 1.00 59.91 193 ASN A O 1
ATOM 1515 N N . VAL A 1 194 ? -26.192 -15.459 13.600 1.00 57.94 194 VAL A N 1
ATOM 1516 C CA . VAL A 1 194 ? -25.965 -15.637 15.046 1.00 57.94 194 VAL A CA 1
ATOM 1517 C C . VAL A 1 194 ? -27.014 -14.888 15.883 1.00 57.94 194 VAL A C 1
ATOM 1519 O O . VAL A 1 194 ? -27.403 -15.370 16.944 1.00 57.94 194 VAL A O 1
ATOM 1522 N N . GLN A 1 195 ? -27.530 -13.741 15.420 1.00 51.06 195 GLN A N 1
ATOM 1523 C CA . GLN A 1 195 ? -28.608 -13.039 16.134 1.00 51.06 195 GLN A CA 1
ATOM 1524 C C . GLN A 1 195 ? -29.949 -13.783 16.085 1.00 51.06 195 GLN A C 1
ATOM 1526 O O . GLN A 1 195 ? -30.695 -13.731 17.063 1.00 51.06 195 GLN A O 1
ATOM 1531 N N . TYR A 1 196 ? -30.254 -14.483 14.988 1.00 51.03 196 TYR A N 1
ATOM 1532 C CA . TYR A 1 196 ? -31.492 -15.262 14.872 1.00 51.03 196 TYR A CA 1
ATOM 1533 C C . TYR A 1 196 ? -31.448 -16.566 15.677 1.00 51.03 196 TYR A C 1
ATOM 1535 O O . TYR A 1 196 ? -32.464 -16.953 16.244 1.00 51.03 196 TYR A O 1
ATOM 1543 N N . GLN A 1 197 ? -30.277 -17.196 15.816 1.00 49.19 197 GLN A N 1
ATOM 1544 C CA . GLN A 1 197 ? -30.130 -18.404 16.637 1.00 49.19 197 GLN A CA 1
ATOM 1545 C C . GLN A 1 197 ? -30.291 -18.140 18.143 1.00 49.19 197 GLN A C 1
ATOM 1547 O O . GLN A 1 197 ? -30.836 -18.981 18.846 1.00 49.19 197 GLN A O 1
ATOM 1552 N N . ILE A 1 198 ? -29.889 -16.964 18.642 1.00 53.16 198 ILE A N 1
ATOM 1553 C CA . ILE A 1 198 ? -30.020 -16.617 20.073 1.00 53.16 198 ILE A CA 1
ATOM 1554 C C . ILE A 1 198 ? -31.470 -16.258 20.451 1.00 53.16 198 ILE A C 1
ATOM 1556 O O . ILE A 1 198 ? -31.829 -16.335 21.616 1.00 53.16 198 ILE A O 1
ATOM 1560 N N . LYS A 1 199 ? -32.322 -15.884 19.487 1.00 49.62 199 LYS A N 1
ATOM 1561 C CA . LYS A 1 199 ? -33.756 -15.634 19.734 1.00 49.62 199 LYS A CA 1
ATOM 1562 C C . LYS A 1 199 ? -34.628 -16.893 19.679 1.00 49.62 199 LYS A C 1
ATOM 1564 O O . LYS A 1 199 ? -35.802 -16.810 20.020 1.00 49.62 199 LYS A O 1
ATOM 1569 N N . ALA A 1 200 ? -34.085 -18.012 19.204 1.00 50.47 200 ALA A N 1
ATOM 1570 C CA . ALA A 1 200 ? -34.806 -19.277 19.058 1.00 50.47 200 ALA A CA 1
ATOM 1571 C C . ALA A 1 200 ? -34.587 -20.248 20.238 1.00 50.47 200 ALA A C 1
ATOM 1573 O O . ALA A 1 200 ? -35.082 -21.373 20.188 1.00 50.47 200 ALA A O 1
ATOM 1574 N N . ILE A 1 201 ? -33.850 -19.820 21.269 1.00 45.38 201 ILE A N 1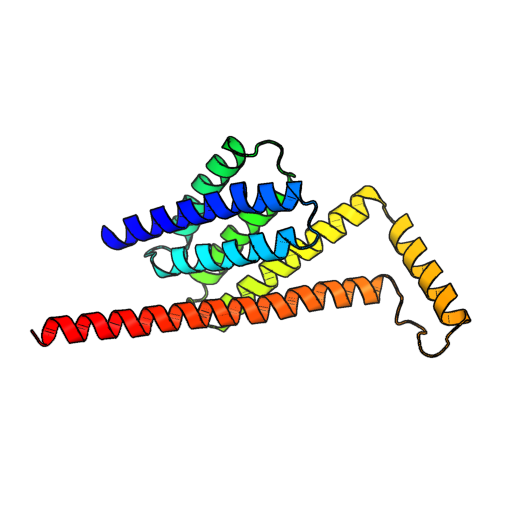
ATOM 1575 C CA . ILE A 1 201 ? -33.605 -20.530 22.535 1.00 45.38 201 ILE A CA 1
ATOM 1576 C C . ILE A 1 201 ? -34.216 -19.691 23.655 1.00 45.38 201 ILE A C 1
ATOM 1578 O O . ILE A 1 201 ? -34.874 -20.285 24.534 1.00 45.38 201 ILE A O 1
#

pLDDT: mean 88.48, std 11.11, range [45.38, 97.88]

Radius of gyration: 20.48 Å; chains: 1; bounding box: 56×30×62 Å